Protein AF-A0AAW5VPQ5-F1 (afdb_monomer)

Secondary structure (DSSP, 8-state):
-THHHHHHHHHHHHHHHHHHHHHHHHHHHHHHHTTSTTSTT------HHHHHHHTHHHHHHHHHHHHHHHHHHHHTSGGGT-GGGTTTHHHHHHHHHHHHHHHHHHHTT--GGGS-GGGGHHHHHHHHHHHHS--TT--PPPTT----SSSHHHHHHHHHHHHHHHHHHHHHHHHHHHHHHHHHHH--SS-HHHHHHHHHHHHHHHHHHHHHHHHHHT-GGGHHHHHHHHHHHHHHHHHHHHH-TTHHHHHHHHHHHHHHHHHHHHSS-GGG--

Structure (mmCIF, N/CA/C/O backbone):
data_AF-A0AAW5VPQ5-F1
#
_entry.id   AF-A0AAW5VPQ5-F1
#
loop_
_atom_site.group_PDB
_atom_site.id
_atom_site.type_symbol
_atom_site.label_atom_id
_atom_site.label_alt_id
_atom_site.label_comp_id
_atom_site.label_asym_id
_atom_site.label_entity_id
_atom_site.label_seq_id
_atom_site.pdbx_PDB_ins_code
_atom_site.Cartn_x
_atom_site.Cartn_y
_atom_site.Cartn_z
_atom_site.occupancy
_atom_site.B_iso_or_equiv
_atom_site.auth_seq_id
_atom_site.auth_comp_id
_atom_site.auth_asym_id
_atom_site.auth_atom_id
_atom_site.pdbx_PDB_model_num
ATOM 1 N N . MET A 1 1 ? 19.775 11.140 -4.246 1.00 58.38 1 MET A N 1
ATOM 2 C CA . MET A 1 1 ? 18.306 11.018 -4.066 1.00 58.38 1 MET A CA 1
ATOM 3 C C . MET A 1 1 ? 17.803 9.572 -4.105 1.00 58.38 1 MET A C 1
ATOM 5 O O . MET A 1 1 ? 16.754 9.312 -3.531 1.00 58.38 1 MET A O 1
ATOM 9 N N . ASN A 1 2 ? 18.557 8.619 -4.668 1.00 68.44 2 ASN A N 1
ATOM 10 C CA . ASN A 1 2 ? 18.112 7.227 -4.849 1.00 68.44 2 ASN A CA 1
ATOM 11 C C . ASN A 1 2 ? 17.918 6.423 -3.552 1.00 68.44 2 ASN A C 1
ATOM 13 O O . ASN A 1 2 ? 17.293 5.381 -3.588 1.00 68.44 2 ASN A O 1
ATOM 17 N N . LEU A 1 3 ? 18.398 6.881 -2.393 1.00 87.50 3 LEU A N 1
ATOM 18 C CA . LEU A 1 3 ? 18.252 6.140 -1.129 1.00 87.50 3 LEU A CA 1
ATOM 19 C C . LEU A 1 3 ? 16.874 6.306 -0.466 1.00 87.50 3 LEU A C 1
ATOM 21 O O . LEU A 1 3 ? 16.536 5.543 0.435 1.00 87.50 3 LEU A O 1
ATOM 25 N N . ILE A 1 4 ? 16.069 7.285 -0.895 1.00 90.06 4 ILE A N 1
ATOM 26 C CA . ILE A 1 4 ? 14.758 7.572 -0.288 1.00 90.06 4 ILE A CA 1
ATOM 27 C C . ILE A 1 4 ? 13.786 6.384 -0.431 1.00 90.06 4 ILE A C 1
ATOM 29 O O . ILE A 1 4 ? 13.184 6.003 0.579 1.00 90.06 4 ILE A O 1
ATOM 33 N N . PRO A 1 5 ? 13.642 5.755 -1.616 1.00 88.62 5 PRO A N 1
ATOM 34 C CA . PRO A 1 5 ? 12.829 4.552 -1.760 1.00 88.62 5 PRO A CA 1
ATOM 35 C C . PRO A 1 5 ? 13.371 3.373 -0.954 1.00 88.62 5 PRO A C 1
ATOM 37 O O . PRO A 1 5 ? 12.603 2.659 -0.322 1.00 88.62 5 PRO A O 1
ATOM 40 N N . LEU A 1 6 ? 14.697 3.210 -0.880 1.00 92.62 6 LEU A N 1
ATOM 41 C CA . LEU A 1 6 ? 15.315 2.150 -0.079 1.00 92.62 6 LEU A CA 1
ATOM 42 C C . LEU A 1 6 ? 14.990 2.303 1.416 1.00 92.62 6 LEU A C 1
ATOM 44 O O . LEU A 1 6 ? 14.600 1.337 2.069 1.00 92.62 6 LEU A O 1
ATOM 48 N N . ALA A 1 7 ? 15.086 3.523 1.951 1.00 94.12 7 ALA A N 1
ATOM 49 C CA . ALA A 1 7 ? 14.667 3.817 3.319 1.00 94.12 7 ALA A CA 1
ATOM 50 C C . ALA A 1 7 ? 13.168 3.527 3.520 1.00 94.12 7 ALA A C 1
ATOM 52 O O . ALA A 1 7 ? 12.787 2.902 4.508 1.00 94.12 7 ALA A O 1
ATOM 53 N N . GLY A 1 8 ? 12.327 3.914 2.554 1.00 93.69 8 GLY A N 1
ATOM 54 C CA . GLY A 1 8 ? 10.899 3.592 2.550 1.00 93.69 8 GLY A CA 1
ATOM 55 C C . GLY A 1 8 ? 10.633 2.087 2.582 1.00 93.69 8 GLY A C 1
ATOM 56 O O . GLY A 1 8 ? 9.807 1.631 3.372 1.00 93.69 8 GLY A O 1
ATOM 57 N N . ALA A 1 9 ? 11.371 1.303 1.794 1.00 94.44 9 ALA A N 1
ATOM 58 C CA . ALA A 1 9 ? 11.275 -0.151 1.787 1.00 94.44 9 ALA A CA 1
ATOM 59 C C . ALA A 1 9 ? 11.616 -0.748 3.157 1.00 94.44 9 ALA A C 1
ATOM 61 O O . ALA A 1 9 ? 10.840 -1.545 3.679 1.00 94.44 9 ALA A O 1
ATOM 62 N N . LEU A 1 10 ? 12.726 -0.330 3.776 1.00 95.88 10 LEU A N 1
ATOM 63 C CA . LEU A 1 10 ? 13.127 -0.802 5.108 1.00 95.88 10 LEU A CA 1
ATOM 64 C C . LEU A 1 10 ? 12.047 -0.524 6.160 1.00 95.88 10 LEU A C 1
ATOM 66 O O . LEU A 1 10 ? 11.680 -1.418 6.923 1.00 95.88 10 LEU A O 1
ATOM 70 N N . VAL A 1 11 ? 11.492 0.691 6.170 1.00 95.75 11 VAL A N 1
ATOM 71 C CA . VAL A 1 11 ? 10.403 1.063 7.087 1.00 95.75 11 VAL A CA 1
ATOM 72 C C . VAL A 1 11 ? 9.154 0.218 6.827 1.00 95.75 11 VAL A C 1
ATOM 74 O O . VAL A 1 11 ? 8.533 -0.268 7.773 1.00 95.75 11 VAL A O 1
ATOM 77 N N . ALA A 1 12 ? 8.807 -0.020 5.560 1.00 95.50 12 ALA A N 1
ATOM 78 C CA . ALA A 1 12 ? 7.687 -0.879 5.193 1.00 95.50 12 ALA A CA 1
ATOM 79 C C . ALA A 1 12 ? 7.895 -2.331 5.667 1.00 95.50 12 ALA A C 1
ATOM 81 O O . ALA A 1 12 ? 6.980 -2.923 6.237 1.00 95.50 12 ALA A O 1
ATOM 82 N N . PHE A 1 13 ? 9.101 -2.894 5.538 1.00 95.69 13 PHE A N 1
ATOM 83 C CA . PHE A 1 13 ? 9.405 -4.229 6.068 1.00 95.69 13 PHE A CA 1
ATOM 84 C C . PHE A 1 13 ? 9.306 -4.293 7.592 1.00 95.69 13 PHE A C 1
ATOM 86 O O . PHE A 1 13 ? 8.731 -5.244 8.121 1.00 95.69 13 PHE A O 1
ATOM 93 N N . LEU A 1 14 ? 9.801 -3.280 8.307 1.00 95.25 14 LEU A N 1
ATOM 94 C CA . LEU A 1 14 ? 9.663 -3.209 9.764 1.00 95.25 14 LEU A CA 1
ATOM 95 C C . LEU A 1 14 ? 8.190 -3.172 10.190 1.00 95.25 14 LEU A C 1
ATOM 97 O O . LEU A 1 14 ? 7.792 -3.891 11.109 1.00 95.25 14 LEU A O 1
ATOM 101 N N . LEU A 1 15 ? 7.361 -2.388 9.493 1.00 93.44 15 LEU A N 1
ATOM 102 C CA . LEU A 1 15 ? 5.914 -2.355 9.713 1.00 93.44 15 LEU A CA 1
ATOM 103 C C . LEU A 1 15 ? 5.263 -3.711 9.416 1.00 93.44 15 LEU A C 1
ATOM 105 O O . LEU A 1 15 ? 4.453 -4.181 10.218 1.00 93.44 15 LEU A O 1
ATOM 109 N N . ALA A 1 16 ? 5.647 -4.371 8.320 1.00 94.44 16 ALA A N 1
ATOM 110 C CA . ALA A 1 16 ? 5.143 -5.693 7.961 1.00 94.44 16 ALA A CA 1
ATOM 111 C C . ALA A 1 16 ? 5.466 -6.733 9.045 1.00 94.44 16 ALA A C 1
ATOM 113 O O . ALA A 1 16 ? 4.564 -7.413 9.530 1.00 94.44 16 ALA A O 1
ATOM 114 N N . VAL A 1 17 ? 6.724 -6.810 9.491 1.00 93.62 17 VAL A N 1
ATOM 115 C CA . VAL A 1 17 ? 7.157 -7.727 10.560 1.00 93.62 17 VAL A CA 1
ATOM 116 C C . VAL A 1 17 ? 6.444 -7.412 11.874 1.00 93.62 17 VAL A C 1
ATOM 118 O O . VAL A 1 17 ? 5.960 -8.321 12.546 1.00 93.62 17 VAL A O 1
ATOM 121 N N . SER A 1 18 ? 6.315 -6.131 12.224 1.00 91.50 18 SER A N 1
ATOM 122 C CA . SER A 1 18 ? 5.592 -5.706 13.424 1.00 91.50 18 SER A CA 1
ATOM 123 C C . SER A 1 18 ? 4.135 -6.180 13.410 1.00 91.50 18 SER A C 1
ATOM 125 O O . SER A 1 18 ? 3.667 -6.749 14.396 1.00 91.50 18 SER A O 1
ATOM 127 N N . HIS A 1 19 ? 3.418 -5.976 12.301 1.00 89.62 19 HIS A N 1
ATOM 128 C CA . HIS A 1 19 ? 2.039 -6.449 12.163 1.00 89.62 19 HIS A CA 1
ATOM 129 C C . HIS A 1 19 ? 1.942 -7.973 12.143 1.00 89.62 19 HIS A C 1
ATOM 131 O O . HIS A 1 19 ? 1.024 -8.525 12.743 1.00 89.62 19 HIS A O 1
ATOM 137 N N . TRP A 1 20 ? 2.901 -8.663 11.529 1.00 91.44 20 TRP A N 1
ATOM 138 C CA . TRP A 1 20 ? 2.930 -10.120 11.533 1.00 91.44 20 TRP A CA 1
ATOM 139 C C . TRP A 1 20 ? 3.053 -10.677 12.957 1.00 91.44 20 TRP A C 1
ATOM 141 O O . TRP A 1 20 ? 2.257 -11.534 13.354 1.00 91.44 20 TRP A O 1
ATOM 151 N N . ILE A 1 21 ? 4.004 -10.167 13.745 1.00 89.94 21 ILE A N 1
ATOM 152 C CA . ILE A 1 21 ? 4.201 -10.580 15.142 1.00 89.94 21 ILE A CA 1
ATOM 153 C C . ILE A 1 21 ? 2.920 -10.343 15.950 1.00 89.94 21 ILE A C 1
ATOM 155 O O . ILE A 1 21 ? 2.471 -11.239 16.665 1.00 89.94 21 ILE A O 1
ATOM 159 N N . GLU A 1 22 ? 2.291 -9.178 15.790 1.00 86.75 22 GLU A N 1
ATOM 160 C CA . GLU A 1 22 ? 1.050 -8.824 16.481 1.00 86.75 22 GLU A CA 1
ATOM 161 C C . GLU A 1 22 ? -0.108 -9.775 16.122 1.00 86.75 22 GLU A C 1
ATOM 163 O O . GLU A 1 22 ? -0.788 -10.300 17.009 1.00 86.75 22 GLU A O 1
ATOM 168 N N . THR A 1 23 ? -0.298 -10.080 14.834 1.00 86.44 23 THR A N 1
ATOM 169 C CA . THR A 1 23 ? -1.312 -11.042 14.372 1.00 86.44 23 THR A CA 1
ATOM 170 C C . THR A 1 23 ? -1.046 -12.450 14.914 1.00 86.44 23 THR A C 1
ATOM 172 O O . THR A 1 23 ? -1.979 -13.144 15.332 1.00 86.44 23 THR A O 1
ATOM 175 N N . MET A 1 24 ? 0.219 -12.885 14.953 1.00 85.88 24 MET A N 1
ATOM 176 C CA . MET A 1 24 ? 0.601 -14.190 15.508 1.00 85.88 24 MET A CA 1
ATOM 177 C C . MET A 1 24 ? 0.319 -14.270 17.011 1.00 85.88 24 MET A C 1
ATOM 179 O O . MET A 1 24 ? -0.284 -15.244 17.464 1.00 85.88 24 MET A O 1
ATOM 183 N N . GLN A 1 25 ? 0.674 -13.233 17.774 1.00 86.44 25 GLN A N 1
ATOM 184 C CA . GLN A 1 25 ? 0.402 -13.158 19.213 1.00 86.44 25 GLN A CA 1
ATOM 185 C C . GLN A 1 25 ? -1.100 -13.211 19.513 1.00 86.44 25 GLN A C 1
ATOM 187 O O . GLN A 1 25 ? -1.531 -14.016 20.342 1.00 86.44 25 GLN A O 1
ATOM 192 N N . ARG A 1 26 ? -1.920 -12.434 18.788 1.00 82.31 26 ARG A N 1
ATOM 193 C CA . ARG A 1 26 ? -3.387 -12.455 18.938 1.00 82.31 26 ARG A CA 1
ATOM 194 C C . ARG A 1 26 ? -3.971 -13.848 18.693 1.00 82.31 26 ARG A C 1
ATOM 196 O O . ARG A 1 26 ? -4.857 -14.278 19.428 1.00 82.31 26 ARG A O 1
ATOM 203 N N . ARG A 1 27 ? -3.457 -14.586 17.703 1.00 80.44 27 ARG A N 1
ATOM 204 C CA . ARG A 1 27 ? -3.886 -15.968 17.424 1.00 80.44 27 ARG A CA 1
ATOM 205 C C . ARG A 1 27 ? -3.519 -16.946 18.536 1.00 80.44 27 ARG A C 1
ATOM 207 O O . ARG A 1 27 ? -4.325 -17.821 18.844 1.00 80.44 27 ARG A O 1
ATOM 214 N N . ILE A 1 28 ? -2.324 -16.828 19.111 1.00 81.00 28 ILE A N 1
ATOM 215 C CA . ILE A 1 28 ? -1.871 -17.710 20.197 1.00 81.00 28 ILE A CA 1
ATOM 216 C C . ILE A 1 28 ? -2.745 -17.501 21.441 1.00 81.00 28 ILE A C 1
ATOM 218 O O . ILE A 1 28 ? -3.282 -18.469 21.978 1.00 81.00 28 ILE A O 1
ATOM 222 N N . ILE A 1 29 ? -2.973 -16.243 21.831 1.00 77.31 29 ILE A N 1
ATOM 223 C CA . ILE A 1 29 ? -3.810 -15.885 22.988 1.00 77.31 29 ILE A CA 1
ATOM 224 C C . ILE A 1 29 ? -5.277 -16.282 22.749 1.00 77.31 29 ILE A C 1
ATOM 226 O O . ILE A 1 29 ? -5.923 -16.864 23.619 1.00 77.31 29 ILE A O 1
ATOM 230 N N . GLY A 1 30 ? -5.806 -16.038 21.544 1.00 71.00 30 GLY A N 1
ATOM 231 C CA . GLY A 1 30 ? -7.172 -16.423 21.180 1.00 71.00 30 GLY A CA 1
ATOM 232 C C . GLY A 1 30 ? -7.419 -17.934 21.262 1.00 71.00 30 GLY A C 1
ATOM 233 O O . GLY A 1 30 ? -8.483 -18.355 21.708 1.00 71.00 30 GLY A O 1
ATOM 234 N N . LYS A 1 31 ? -6.424 -18.757 20.903 1.00 68.12 31 LYS A N 1
ATOM 235 C CA . LYS A 1 31 ? -6.495 -20.220 21.055 1.00 68.12 31 LYS A CA 1
ATOM 236 C C . LYS A 1 31 ? -6.466 -20.670 22.518 1.00 68.12 31 LYS A C 1
ATOM 238 O O . LYS A 1 31 ? -7.135 -21.644 22.842 1.00 68.12 31 LYS A O 1
ATOM 243 N N . GLN A 1 32 ? -5.738 -19.972 23.392 1.00 62.34 32 GLN A N 1
ATOM 244 C CA . GLN A 1 32 ? -5.713 -20.271 24.830 1.00 62.34 32 GLN A CA 1
ATOM 245 C C . GLN A 1 32 ? -7.048 -19.940 25.514 1.00 62.34 32 GLN A C 1
ATOM 247 O O . GLN A 1 32 ? -7.525 -20.722 26.329 1.00 62.34 32 GLN A O 1
ATOM 252 N N . ASN A 1 33 ? -7.701 -18.840 25.130 1.00 57.75 33 ASN A N 1
ATOM 253 C CA . ASN A 1 33 ? -8.994 -18.441 25.704 1.00 57.75 33 ASN A CA 1
ATOM 254 C C . ASN A 1 33 ? -10.186 -19.266 25.171 1.00 57.75 33 ASN A C 1
ATOM 256 O O . ASN A 1 33 ? -11.227 -19.353 25.823 1.00 57.75 33 ASN A O 1
ATOM 260 N N . ALA A 1 34 ? -10.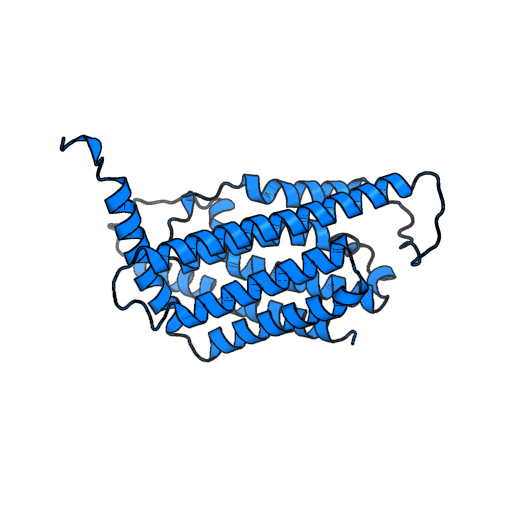040 -19.904 24.004 1.00 56.69 34 ALA A N 1
ATOM 261 C CA . ALA A 1 34 ? -11.056 -20.762 23.389 1.00 56.69 34 ALA A CA 1
ATOM 262 C C . ALA A 1 34 ? -11.155 -22.177 24.003 1.00 56.69 34 ALA A C 1
ATOM 264 O O . ALA A 1 34 ? -11.935 -22.994 23.521 1.00 56.69 34 ALA A O 1
ATOM 265 N N . LEU A 1 35 ? -10.408 -22.474 25.074 1.00 53.38 35 LEU A N 1
ATOM 266 C CA . LEU A 1 35 ? -10.496 -23.742 25.813 1.00 53.38 35 LEU A CA 1
ATOM 267 C C . LEU A 1 35 ? -11.769 -23.884 26.678 1.00 53.38 35 LEU A C 1
ATOM 269 O O . LEU A 1 35 ? -11.933 -24.894 27.359 1.00 53.38 35 LEU A O 1
ATOM 273 N N . SER A 1 36 ? -12.690 -22.914 26.644 1.00 46.75 36 SER A N 1
ATOM 274 C CA . SER A 1 36 ? -14.029 -23.058 27.229 1.00 46.75 36 SER A CA 1
ATOM 275 C C . SER A 1 36 ? -15.000 -23.680 26.200 1.00 46.75 36 SER A C 1
ATOM 277 O O . SER A 1 36 ? -15.186 -23.136 25.109 1.00 46.75 36 SER A O 1
ATOM 279 N N . PRO A 1 37 ? -15.643 -24.826 26.499 1.00 46.78 37 PRO A N 1
ATOM 280 C CA . PRO A 1 37 ? -16.256 -25.697 25.487 1.00 46.78 37 PRO A CA 1
ATOM 281 C C . PRO A 1 37 ? -17.596 -25.200 24.908 1.00 46.78 37 PRO A C 1
ATOM 283 O O . PRO A 1 37 ? -18.213 -25.901 24.112 1.00 46.78 37 PRO A O 1
ATOM 286 N N . VAL A 1 38 ? -18.068 -24.000 25.264 1.00 45.31 38 VAL A N 1
ATOM 287 C CA . VAL A 1 38 ? -19.439 -23.542 24.946 1.00 45.31 38 VAL A CA 1
ATOM 288 C C . VAL A 1 38 ? -19.524 -22.702 23.655 1.00 45.31 38 VAL A C 1
ATOM 290 O O . VAL A 1 38 ? -20.603 -22.536 23.098 1.00 45.31 38 VAL A O 1
ATOM 293 N N . LEU A 1 39 ? -18.399 -22.233 23.100 1.00 42.22 39 LEU A N 1
ATOM 294 C CA . LEU A 1 39 ? -18.362 -21.410 21.871 1.00 42.22 39 LEU A CA 1
ATOM 295 C C . LEU A 1 39 ? -17.767 -22.122 20.642 1.00 42.22 39 LEU A C 1
ATOM 297 O O . LEU A 1 39 ? -17.577 -21.509 19.591 1.00 42.22 39 LEU A O 1
ATOM 301 N N . ALA A 1 40 ? -17.525 -23.431 20.739 1.00 40.16 40 ALA A N 1
ATOM 302 C CA . ALA A 1 40 ? -16.924 -24.242 19.677 1.00 40.16 40 ALA A CA 1
ATOM 303 C C . ALA A 1 40 ? -17.823 -24.456 18.435 1.00 40.16 40 ALA A C 1
ATOM 305 O O . ALA A 1 40 ? -17.381 -25.071 17.464 1.00 40.16 40 ALA A O 1
ATOM 306 N N . SER A 1 41 ? -19.065 -23.949 18.416 1.00 36.00 41 SER A N 1
ATOM 307 C CA . SER A 1 41 ? -19.991 -24.145 17.286 1.00 36.00 41 SER A CA 1
ATOM 308 C C . SER A 1 41 ? -19.802 -23.167 16.122 1.00 36.00 41 SER A C 1
ATOM 310 O O . SER A 1 41 ? -20.348 -23.400 15.047 1.00 36.00 41 SER A O 1
ATOM 312 N N . ARG A 1 42 ? -18.975 -22.118 16.254 1.00 40.94 42 ARG A N 1
ATOM 313 C CA . ARG A 1 42 ? -18.600 -21.267 15.111 1.00 40.94 42 ARG A CA 1
ATOM 314 C C . ARG A 1 42 ? -17.280 -21.738 14.513 1.00 40.94 42 ARG A C 1
ATOM 316 O O . ARG A 1 42 ? -16.291 -21.012 14.489 1.00 40.94 42 ARG A O 1
ATOM 323 N N . LYS A 1 43 ? -17.277 -22.986 14.041 1.00 42.81 43 LYS A N 1
ATOM 324 C CA . LYS A 1 43 ? -16.218 -23.584 13.221 1.00 42.81 43 LYS A CA 1
ATOM 325 C C . LYS A 1 43 ? -16.161 -22.822 11.887 1.00 42.81 43 LYS A C 1
ATOM 327 O O . LYS A 1 43 ? -16.720 -23.248 10.887 1.00 42.81 43 LYS A O 1
ATOM 332 N N . GLN A 1 44 ? -15.577 -21.625 11.914 1.00 47.16 44 GLN A N 1
ATOM 333 C CA . GLN A 1 44 ? -15.344 -20.784 10.746 1.00 47.16 44 GLN A CA 1
ATOM 334 C C . GLN A 1 44 ? -14.307 -21.481 9.877 1.00 47.16 44 GLN A C 1
ATOM 336 O O . GLN A 1 44 ? -13.174 -21.703 10.304 1.00 47.16 44 GLN A O 1
ATOM 341 N N . GLU A 1 45 ? -14.729 -21.856 8.675 1.00 45.72 45 GLU A N 1
ATOM 342 C CA . GLU A 1 45 ? -13.883 -22.442 7.651 1.00 45.72 45 GLU A CA 1
ATOM 343 C C . GLU A 1 45 ? -12.572 -21.661 7.522 1.00 45.72 45 GLU A C 1
ATOM 345 O O . GLU A 1 45 ? -12.532 -20.445 7.302 1.00 45.72 45 GLU A O 1
ATOM 350 N N . MET A 1 46 ? -11.473 -22.391 7.693 1.00 50.09 46 MET A N 1
ATOM 351 C CA . MET A 1 46 ? -10.106 -21.907 7.553 1.00 50.09 46 MET A CA 1
ATOM 352 C C . MET A 1 46 ? -9.787 -21.752 6.055 1.00 50.09 46 MET A C 1
ATOM 354 O O . MET A 1 46 ? -8.928 -22.433 5.511 1.00 50.09 46 MET A O 1
ATOM 358 N N . GLY A 1 47 ? -10.540 -20.903 5.355 1.00 62.50 47 GLY A N 1
ATOM 359 C CA . GLY A 1 47 ? -10.319 -20.597 3.945 1.00 62.50 47 GLY A CA 1
ATOM 360 C C . GLY A 1 47 ? -9.146 -19.633 3.743 1.00 62.50 47 GLY A C 1
ATOM 361 O O . GLY A 1 47 ? -8.851 -18.806 4.610 1.00 62.50 47 GLY A O 1
ATOM 362 N N . LEU A 1 48 ? -8.513 -19.695 2.565 1.00 65.31 48 LEU A N 1
ATOM 363 C CA . LEU A 1 48 ? -7.469 -18.753 2.118 1.00 65.31 48 LEU A CA 1
ATOM 364 C C . LEU A 1 48 ? -7.897 -17.290 2.296 1.00 65.31 48 LEU A C 1
ATOM 366 O O . LEU A 1 48 ? -7.114 -16.447 2.719 1.00 65.31 48 LEU A O 1
ATOM 370 N N . VAL A 1 49 ? -9.173 -17.013 2.049 1.00 66.81 49 VAL A N 1
ATOM 371 C CA . VAL A 1 49 ? -9.808 -15.704 2.211 1.00 66.81 49 VAL A CA 1
ATOM 372 C C . VAL A 1 49 ? -9.641 -15.170 3.644 1.00 66.81 49 VAL A C 1
ATOM 374 O O . VAL A 1 49 ? -9.171 -14.053 3.845 1.00 66.81 49 VAL A O 1
ATOM 377 N N . THR A 1 50 ? -9.904 -16.000 4.656 1.00 71.19 50 THR A N 1
ATOM 378 C CA . THR A 1 50 ? -9.722 -15.643 6.071 1.00 71.19 50 THR A CA 1
ATOM 379 C C . THR A 1 50 ? -8.258 -15.341 6.399 1.00 71.19 50 THR A C 1
ATOM 381 O O . THR A 1 50 ? -7.984 -14.447 7.199 1.00 71.19 50 THR A O 1
ATOM 384 N N . PHE A 1 51 ? -7.309 -16.052 5.780 1.00 75.12 51 PHE A N 1
ATOM 385 C CA . PHE A 1 51 ? -5.878 -15.779 5.935 1.00 75.12 51 PHE A CA 1
ATOM 386 C C . PHE A 1 51 ? -5.503 -14.403 5.368 1.00 75.12 51 PHE A C 1
ATOM 388 O O . PHE A 1 51 ? -4.922 -13.599 6.094 1.00 75.12 51 PHE A O 1
ATOM 395 N N . PHE A 1 52 ? -5.891 -14.095 4.126 1.00 74.06 52 PHE A N 1
ATOM 396 C CA . PHE A 1 52 ? -5.607 -12.794 3.506 1.00 74.06 52 PHE A CA 1
ATOM 397 C C . PHE A 1 52 ? -6.131 -11.626 4.342 1.00 74.06 52 PHE A C 1
ATOM 399 O O . PHE A 1 52 ? -5.439 -10.621 4.479 1.00 74.06 52 PHE A O 1
ATOM 406 N N . TYR A 1 53 ? -7.300 -11.783 4.967 1.00 75.44 53 TYR A N 1
ATOM 407 C CA . TYR A 1 53 ? -7.844 -10.762 5.860 1.00 75.44 53 TYR A CA 1
ATOM 408 C C . TYR A 1 53 ? -7.046 -10.596 7.152 1.00 75.44 53 TYR A C 1
ATOM 410 O O . TYR A 1 53 ? -6.719 -9.472 7.511 1.00 75.44 53 TYR A O 1
ATOM 418 N N . HIS A 1 54 ? -6.678 -11.688 7.827 1.00 79.25 54 HIS A N 1
ATOM 419 C CA . HIS A 1 54 ? -5.915 -11.608 9.083 1.00 79.25 54 HIS A CA 1
ATOM 420 C C . HIS A 1 54 ? -4.509 -11.026 8.899 1.00 79.25 54 HIS A C 1
ATOM 422 O O . HIS A 1 54 ? -3.949 -10.445 9.828 1.00 79.25 54 HIS A O 1
ATOM 428 N N . TYR A 1 55 ? -3.922 -11.212 7.718 1.00 86.56 55 TYR A N 1
ATOM 429 C CA . TYR A 1 55 ? -2.586 -10.723 7.391 1.00 86.56 55 TYR A CA 1
ATOM 430 C C . TYR A 1 55 ? -2.616 -9.497 6.471 1.00 86.56 55 TYR A C 1
ATOM 432 O O . TYR A 1 55 ? -1.567 -9.105 5.968 1.00 86.56 55 TYR A O 1
ATOM 440 N N . ALA A 1 56 ? -3.768 -8.846 6.275 1.00 87.75 56 ALA A N 1
ATOM 441 C CA . ALA A 1 56 ? -3.918 -7.749 5.318 1.00 87.75 56 ALA A CA 1
ATOM 442 C C . ALA A 1 56 ? -2.950 -6.589 5.579 1.00 87.75 56 ALA A C 1
ATOM 444 O O . ALA A 1 56 ? -2.288 -6.135 4.651 1.00 87.75 56 ALA A O 1
ATOM 445 N N . ALA A 1 57 ? -2.791 -6.167 6.839 1.00 88.88 57 ALA A N 1
ATOM 446 C CA . ALA A 1 57 ? -1.811 -5.146 7.223 1.00 88.88 57 ALA A CA 1
ATOM 447 C C . ALA A 1 57 ? -0.374 -5.563 6.865 1.00 88.88 57 ALA A C 1
ATOM 449 O O . ALA A 1 57 ? 0.396 -4.788 6.304 1.00 88.88 57 ALA A O 1
ATOM 450 N N . THR A 1 58 ? -0.020 -6.818 7.159 1.00 92.44 58 THR A N 1
ATOM 451 C CA . THR A 1 58 ? 1.311 -7.371 6.860 1.00 92.44 58 THR A CA 1
ATOM 452 C C . THR A 1 58 ? 1.556 -7.381 5.353 1.00 92.44 58 THR A C 1
ATOM 454 O O . THR A 1 58 ? 2.592 -6.912 4.889 1.00 92.44 58 THR A O 1
ATOM 457 N N . LEU A 1 59 ? 0.579 -7.870 4.586 1.00 93.31 59 LEU A N 1
ATOM 458 C CA . LEU A 1 59 ? 0.634 -7.936 3.130 1.00 93.31 59 LEU A CA 1
ATOM 459 C C . LEU A 1 59 ? 0.671 -6.545 2.499 1.00 93.31 59 LEU A C 1
ATOM 461 O O . LEU A 1 59 ? 1.397 -6.353 1.529 1.00 93.31 59 LEU A O 1
ATOM 465 N N . LEU A 1 60 ? -0.050 -5.568 3.054 1.00 94.56 60 LEU A N 1
ATOM 466 C CA . LEU A 1 60 ? -0.029 -4.180 2.599 1.00 94.56 60 LEU A CA 1
ATOM 467 C C . LEU A 1 60 ? 1.383 -3.605 2.683 1.00 94.56 60 LEU A C 1
ATOM 469 O O . LEU A 1 60 ? 1.922 -3.139 1.681 1.00 94.56 60 LEU A O 1
ATOM 473 N N . PHE A 1 61 ? 1.994 -3.662 3.866 1.00 95.62 61 PHE A N 1
ATOM 474 C CA . PHE A 1 61 ? 3.327 -3.103 4.067 1.00 95.62 61 PHE A CA 1
ATOM 475 C C . PHE A 1 61 ? 4.402 -3.890 3.312 1.00 95.62 61 PHE A C 1
ATOM 477 O O . PHE A 1 61 ? 5.322 -3.288 2.767 1.00 95.62 61 PHE A O 1
ATOM 484 N N . LEU A 1 62 ? 4.255 -5.209 3.175 1.00 95.50 62 LEU A N 1
ATOM 485 C CA . LEU A 1 62 ? 5.142 -6.014 2.334 1.00 95.50 62 LEU A CA 1
ATOM 486 C C . LEU A 1 62 ? 5.027 -5.625 0.851 1.00 95.50 62 LEU A C 1
ATOM 488 O O . LEU A 1 62 ? 6.041 -5.454 0.180 1.00 95.50 62 LEU A O 1
ATOM 492 N N . THR A 1 63 ? 3.808 -5.406 0.356 1.00 95.12 63 THR A N 1
ATOM 493 C CA . THR A 1 63 ? 3.555 -4.951 -1.022 1.00 95.12 63 THR A CA 1
ATOM 494 C C . THR A 1 63 ? 4.153 -3.565 -1.269 1.00 95.12 63 THR A C 1
ATOM 496 O O . THR A 1 63 ? 4.806 -3.349 -2.289 1.00 95.12 63 THR A O 1
ATOM 499 N N . LEU A 1 64 ? 3.994 -2.637 -0.320 1.00 95.38 64 LEU A N 1
ATOM 500 C CA . LEU A 1 64 ? 4.619 -1.311 -0.375 1.00 95.38 64 LEU A CA 1
ATOM 501 C C . LEU A 1 64 ? 6.152 -1.395 -0.332 1.00 95.38 64 LEU A C 1
ATOM 503 O O . LEU A 1 64 ? 6.819 -0.649 -1.043 1.00 95.38 64 LEU A O 1
ATOM 507 N N . GLY A 1 65 ? 6.715 -2.319 0.452 1.00 95.38 65 GLY A N 1
ATOM 508 C CA . GLY A 1 65 ? 8.155 -2.572 0.501 1.00 95.38 65 GLY A CA 1
ATOM 509 C C . GLY A 1 65 ? 8.710 -3.084 -0.829 1.00 95.38 65 GLY A C 1
ATOM 510 O O . GLY A 1 65 ? 9.710 -2.561 -1.314 1.00 95.38 65 GLY A O 1
ATOM 511 N N . ILE A 1 66 ? 8.027 -4.046 -1.460 1.00 93.88 66 ILE A N 1
ATOM 512 C CA . ILE A 1 66 ? 8.389 -4.553 -2.795 1.00 93.88 66 ILE A CA 1
ATOM 513 C C . ILE A 1 66 ? 8.315 -3.433 -3.838 1.00 93.88 66 ILE A C 1
ATOM 515 O O . ILE A 1 66 ? 9.239 -3.283 -4.635 1.00 93.88 66 ILE A O 1
ATOM 519 N N . LEU A 1 67 ? 7.257 -2.617 -3.807 1.00 93.12 67 LEU A N 1
ATOM 520 C CA . LEU A 1 67 ? 7.109 -1.470 -4.704 1.00 93.12 67 LEU A CA 1
ATOM 521 C C . LEU A 1 67 ? 8.265 -0.470 -4.537 1.00 93.12 67 LEU A C 1
ATOM 523 O O . LEU A 1 67 ? 8.850 -0.036 -5.522 1.00 93.12 67 LEU A O 1
ATOM 527 N N . GLN A 1 68 ? 8.637 -0.144 -3.299 1.00 93.12 68 GLN A N 1
ATOM 528 C CA . GLN A 1 68 ? 9.748 0.765 -3.000 1.00 93.12 68 GLN A CA 1
ATOM 529 C C . GLN A 1 68 ? 11.116 0.196 -3.421 1.00 93.12 68 GLN A C 1
ATOM 531 O O . GLN A 1 68 ? 11.955 0.942 -3.925 1.00 93.12 68 GLN A O 1
ATOM 536 N N . ILE A 1 69 ? 11.340 -1.120 -3.284 1.00 92.06 69 ILE A N 1
ATOM 537 C CA . ILE A 1 69 ? 12.534 -1.788 -3.834 1.00 92.06 69 ILE A CA 1
ATOM 538 C C . ILE A 1 69 ? 12.551 -1.685 -5.357 1.00 92.06 69 ILE A C 1
ATOM 540 O O . ILE A 1 69 ? 13.587 -1.364 -5.930 1.00 92.06 69 ILE A O 1
ATOM 544 N N . HIS A 1 70 ? 11.422 -1.939 -6.021 1.00 90.81 70 HIS A N 1
ATOM 545 C CA . HIS A 1 70 ? 11.346 -1.808 -7.474 1.00 90.81 70 HIS A CA 1
ATOM 546 C C . HIS A 1 70 ? 11.710 -0.387 -7.917 1.00 90.81 70 HIS A C 1
ATOM 548 O O . HIS A 1 70 ? 12.556 -0.217 -8.788 1.00 90.81 70 HIS A O 1
ATOM 554 N N . ILE A 1 71 ? 11.126 0.627 -7.273 1.00 89.00 71 ILE A N 1
ATOM 555 C CA . ILE A 1 71 ? 11.425 2.040 -7.534 1.00 89.00 71 ILE A CA 1
ATOM 556 C C . ILE A 1 71 ? 12.913 2.340 -7.315 1.00 89.00 71 ILE A C 1
ATOM 558 O O . ILE A 1 71 ? 13.527 3.034 -8.120 1.00 89.00 71 ILE A O 1
ATOM 562 N N . TYR A 1 72 ? 13.505 1.816 -6.238 1.00 90.19 72 TYR A N 1
ATOM 563 C CA . TYR A 1 72 ? 14.937 1.951 -5.979 1.00 90.19 72 TYR A CA 1
ATOM 564 C C . TYR A 1 72 ? 15.774 1.398 -7.138 1.00 90.19 72 TYR A C 1
ATOM 566 O O . TYR A 1 72 ? 16.624 2.116 -7.659 1.00 90.19 72 TYR A O 1
ATOM 574 N N . LEU A 1 73 ? 15.503 0.155 -7.549 1.00 86.94 73 LEU A N 1
ATOM 575 C CA . LEU A 1 73 ? 16.229 -0.528 -8.621 1.00 86.94 73 LEU A CA 1
ATOM 576 C C . LEU A 1 73 ? 16.077 0.186 -9.968 1.00 86.94 73 LEU A C 1
ATOM 578 O O . LEU A 1 73 ? 17.012 0.208 -10.765 1.00 86.94 73 LEU A O 1
ATOM 582 N N . GLU A 1 74 ? 14.906 0.765 -10.226 1.00 83.81 74 GLU A N 1
ATOM 583 C CA . GLU A 1 74 ? 14.634 1.542 -11.431 1.00 83.81 74 GLU A CA 1
ATOM 584 C C . GLU A 1 74 ? 15.418 2.863 -11.434 1.00 83.81 74 GLU A C 1
ATOM 586 O O . GLU A 1 74 ? 16.114 3.164 -12.400 1.00 83.81 74 GLU A O 1
ATOM 591 N N . LEU A 1 75 ? 15.406 3.606 -10.321 1.00 83.75 75 LEU A N 1
ATOM 592 C CA . LEU A 1 75 ? 16.146 4.867 -10.184 1.00 83.75 75 LEU A CA 1
ATOM 593 C C . LEU A 1 75 ? 17.668 4.686 -10.130 1.00 83.75 75 LEU A C 1
ATOM 595 O O . LEU A 1 75 ? 18.407 5.611 -10.473 1.00 83.75 75 LEU A O 1
ATOM 599 N N . SER A 1 76 ? 18.156 3.535 -9.665 1.00 84.06 76 SER A N 1
ATOM 600 C CA . SER A 1 76 ? 19.585 3.211 -9.662 1.00 84.06 76 SER A CA 1
ATOM 601 C C . SER A 1 76 ? 20.071 2.589 -10.973 1.00 84.06 76 SER A C 1
ATOM 603 O O . SER A 1 76 ? 21.273 2.412 -11.128 1.00 84.06 76 SER A O 1
ATOM 605 N N . GLY A 1 77 ? 19.170 2.246 -11.901 1.00 78.31 77 GLY A N 1
ATOM 606 C CA . GLY A 1 77 ? 19.500 1.521 -13.134 1.00 78.31 77 GLY A CA 1
ATOM 607 C C . GLY A 1 77 ? 19.829 0.034 -12.927 1.00 78.31 77 GLY A C 1
ATOM 608 O O . GLY A 1 77 ? 20.043 -0.693 -13.893 1.00 78.31 77 GLY A O 1
ATOM 609 N N . GLU A 1 78 ? 19.807 -0.450 -11.682 1.00 81.12 78 GLU A N 1
ATOM 610 C CA . GLU A 1 78 ? 20.161 -1.827 -11.304 1.00 81.12 78 GLU A CA 1
ATOM 611 C C . GLU A 1 78 ? 19.081 -2.848 -11.689 1.00 81.12 78 GLU A C 1
ATOM 613 O O . GLU A 1 78 ? 19.315 -4.057 -11.686 1.00 81.12 78 GLU A O 1
ATOM 618 N N . ILE A 1 79 ? 17.880 -2.387 -12.046 1.00 78.06 79 ILE A N 1
ATOM 619 C CA . ILE A 1 79 ? 16.764 -3.252 -12.444 1.00 78.06 79 ILE A CA 1
ATOM 620 C C . ILE A 1 79 ? 17.100 -4.154 -13.649 1.00 78.06 79 ILE A C 1
ATOM 622 O O . ILE A 1 79 ? 16.528 -5.236 -13.782 1.00 78.06 79 ILE A O 1
ATOM 626 N N . GLN A 1 80 ? 18.088 -3.772 -14.470 1.00 71.12 80 GLN A N 1
ATOM 627 C CA . GLN A 1 80 ? 18.606 -4.579 -15.582 1.00 71.12 80 GLN A CA 1
ATOM 628 C C . GLN A 1 80 ? 19.242 -5.901 -15.116 1.00 71.12 80 GLN A C 1
ATOM 630 O O . GLN A 1 80 ? 19.158 -6.914 -15.817 1.00 71.12 80 GLN A O 1
ATOM 635 N N . PHE A 1 81 ? 19.829 -5.923 -13.916 1.00 73.50 81 PHE A N 1
ATOM 636 C CA . PHE A 1 81 ? 20.443 -7.121 -13.336 1.00 73.50 81 PHE A CA 1
ATOM 637 C C . PHE A 1 81 ? 19.411 -8.054 -12.688 1.00 73.50 81 PHE A C 1
ATOM 639 O O . PHE A 1 81 ? 19.644 -9.257 -12.571 1.00 73.50 81 PHE A O 1
ATOM 646 N N . TYR A 1 82 ? 18.231 -7.536 -12.335 1.00 75.25 82 TYR A N 1
ATOM 647 C CA . TYR A 1 82 ? 17.175 -8.273 -11.640 1.00 75.25 82 TYR A CA 1
ATOM 648 C C . TYR A 1 82 ? 15.945 -8.472 -12.525 1.00 75.25 82 TYR A C 1
ATOM 650 O O . TYR A 1 82 ? 14.852 -7.971 -12.262 1.00 75.25 82 TYR A O 1
ATOM 658 N N . ARG A 1 83 ? 16.106 -9.293 -13.567 1.00 69.75 83 ARG A N 1
ATOM 659 C CA . ARG A 1 83 ? 15.080 -9.555 -14.592 1.00 69.75 83 ARG A CA 1
ATOM 660 C C . ARG A 1 83 ? 13.728 -9.997 -14.031 1.00 69.75 83 ARG A C 1
ATOM 662 O O . ARG A 1 83 ? 12.694 -9.655 -14.588 1.00 69.75 83 ARG A O 1
ATOM 669 N N . TYR A 1 84 ? 13.685 -10.729 -12.921 1.00 72.50 84 TYR A N 1
ATOM 670 C CA . TYR A 1 84 ? 12.416 -11.162 -12.319 1.00 72.50 84 TYR A CA 1
ATOM 671 C C . TYR A 1 84 ? 11.624 -10.027 -11.655 1.00 72.50 84 TYR A C 1
ATOM 673 O O . TYR A 1 84 ? 10.416 -10.162 -11.494 1.00 72.50 84 TYR A O 1
ATOM 681 N N . PHE A 1 85 ? 12.262 -8.898 -11.332 1.00 76.50 85 PHE A N 1
ATOM 682 C CA . PHE A 1 85 ? 11.586 -7.745 -10.734 1.00 76.50 85 PHE A CA 1
ATOM 683 C C . PHE A 1 85 ? 10.882 -6.858 -11.759 1.00 76.50 85 PHE A C 1
ATOM 685 O O . PHE A 1 85 ? 9.976 -6.119 -11.388 1.00 76.50 85 PHE A O 1
ATOM 692 N N . PHE A 1 86 ? 11.239 -6.931 -13.043 1.00 75.44 86 PHE A N 1
ATOM 693 C CA . PHE A 1 86 ? 10.638 -6.045 -14.038 1.00 75.44 86 PHE A CA 1
ATOM 694 C C . PHE A 1 86 ? 9.110 -6.235 -14.129 1.00 75.44 86 PHE A C 1
ATOM 696 O O . PHE A 1 86 ? 8.612 -7.338 -14.349 1.00 75.44 86 PHE A O 1
ATOM 703 N N . GLY A 1 87 ? 8.361 -5.149 -13.945 1.00 79.44 87 GLY A N 1
ATOM 704 C CA . GLY A 1 87 ? 6.897 -5.156 -14.000 1.00 79.44 87 GLY A CA 1
ATOM 705 C C . GLY A 1 87 ? 6.196 -5.667 -12.735 1.00 79.44 87 GLY A C 1
ATOM 706 O O . GLY A 1 87 ? 4.975 -5.573 -12.668 1.00 79.44 87 GLY A O 1
ATOM 707 N N . ILE A 1 88 ? 6.914 -6.133 -11.699 1.00 87.50 88 ILE A N 1
ATOM 708 C CA . ILE A 1 88 ? 6.284 -6.607 -10.446 1.00 87.50 88 ILE A CA 1
ATOM 709 C C . ILE A 1 88 ? 5.536 -5.490 -9.701 1.00 87.50 88 ILE A C 1
ATOM 711 O O . ILE A 1 88 ? 4.609 -5.750 -8.938 1.00 87.50 88 ILE A O 1
ATOM 715 N N . HIS A 1 89 ? 5.897 -4.231 -9.955 1.00 89.50 89 HIS A N 1
ATOM 716 C CA . HIS A 1 89 ? 5.231 -3.074 -9.371 1.00 89.50 89 HIS A CA 1
ATOM 717 C C . HIS A 1 89 ? 3.747 -2.978 -9.768 1.00 89.50 89 HIS A C 1
ATOM 719 O O . HIS A 1 89 ? 2.946 -2.528 -8.958 1.00 89.50 89 HIS A O 1
ATOM 725 N N . ILE A 1 90 ? 3.346 -3.445 -10.957 1.00 91.69 90 ILE A N 1
ATOM 726 C CA . ILE A 1 90 ? 1.955 -3.376 -11.440 1.00 91.69 90 ILE A CA 1
ATOM 727 C C . ILE A 1 90 ? 1.006 -4.262 -10.615 1.00 91.69 90 ILE A C 1
ATOM 729 O O . ILE A 1 90 ? 0.046 -3.725 -10.053 1.00 91.69 90 ILE A O 1
ATOM 733 N N . PRO A 1 91 ? 1.242 -5.584 -10.463 1.00 92.62 91 PRO A N 1
ATOM 734 C CA . PRO A 1 91 ? 0.405 -6.409 -9.602 1.00 92.62 91 PRO A CA 1
ATOM 735 C C . PRO A 1 91 ? 0.442 -5.925 -8.153 1.00 92.62 91 PRO A C 1
ATOM 737 O O . PRO A 1 91 ? -0.594 -5.975 -7.490 1.00 92.62 91 PRO A O 1
ATOM 740 N N . CYS A 1 92 ? 1.575 -5.399 -7.669 1.00 93.62 92 CYS A N 1
ATOM 741 C CA . CYS A 1 92 ? 1.654 -4.765 -6.353 1.00 93.62 92 CYS A CA 1
ATOM 742 C C . CYS A 1 92 ? 0.722 -3.547 -6.236 1.00 93.62 92 CYS A C 1
ATOM 744 O O . CYS A 1 92 ? -0.021 -3.445 -5.262 1.00 93.62 92 CYS A O 1
ATOM 746 N N . LEU A 1 93 ? 0.691 -2.654 -7.228 1.00 94.44 93 LEU A N 1
ATOM 747 C CA . LEU A 1 93 ? -0.203 -1.491 -7.232 1.00 94.44 93 LEU A CA 1
ATOM 748 C C . LEU A 1 93 ? -1.680 -1.905 -7.198 1.00 94.44 93 LEU A C 1
ATOM 750 O O . LEU A 1 93 ? -2.449 -1.362 -6.404 1.00 94.44 93 LEU A O 1
ATOM 754 N N . PHE A 1 94 ? -2.072 -2.928 -7.962 1.00 95.56 94 PHE A N 1
ATOM 755 C CA . PHE A 1 94 ? -3.437 -3.460 -7.895 1.00 95.56 94 PHE A CA 1
ATOM 756 C C . PHE A 1 94 ? -3.794 -4.088 -6.540 1.00 95.56 94 PHE A C 1
ATOM 758 O O . PHE A 1 94 ? -4.972 -4.107 -6.186 1.00 95.56 94 PHE A O 1
ATOM 765 N N . LEU A 1 95 ? -2.818 -4.579 -5.766 1.00 94.25 95 LEU A N 1
ATOM 766 C CA . LEU A 1 95 ? -3.053 -5.104 -4.414 1.00 94.25 95 LEU A CA 1
ATOM 767 C C . LEU A 1 95 ? -3.217 -4.004 -3.366 1.00 94.25 95 LEU A C 1
ATOM 769 O O . LEU A 1 95 ? -3.975 -4.195 -2.416 1.00 94.25 95 LEU A O 1
ATOM 773 N N . ILE A 1 96 ? -2.529 -2.868 -3.517 1.00 94.62 96 ILE A N 1
ATOM 774 C CA . ILE A 1 96 ? -2.511 -1.807 -2.498 1.00 94.62 96 ILE A CA 1
ATOM 775 C C . ILE A 1 96 ? -3.928 -1.319 -2.184 1.00 94.62 96 ILE A C 1
ATOM 777 O O . ILE A 1 96 ? -4.292 -1.266 -1.014 1.00 94.62 96 ILE A O 1
ATOM 781 N N . GLY A 1 97 ? -4.750 -1.020 -3.193 1.00 92.25 97 GLY A N 1
ATOM 782 C CA . GLY A 1 97 ? -6.120 -0.527 -2.986 1.00 92.25 97 GLY A CA 1
ATOM 783 C C . GLY A 1 97 ? -6.985 -1.459 -2.114 1.00 92.25 97 GLY A C 1
ATOM 784 O O . GLY A 1 97 ? -7.411 -1.048 -1.029 1.00 92.25 97 GLY A O 1
ATOM 785 N N . PRO A 1 98 ? -7.203 -2.723 -2.529 1.00 91.94 98 PRO A N 1
ATOM 786 C CA . PRO A 1 98 ? -7.927 -3.717 -1.737 1.00 91.94 98 PRO A CA 1
ATOM 787 C C . PRO A 1 98 ? -7.334 -3.945 -0.339 1.00 91.94 98 PRO A C 1
ATOM 789 O O . PRO A 1 98 ? -8.080 -4.035 0.637 1.00 91.94 98 PRO A O 1
ATOM 792 N N . LEU A 1 99 ? -6.003 -4.009 -0.212 1.00 92.44 99 LEU A N 1
ATOM 793 C CA . LEU A 1 99 ? -5.338 -4.238 1.075 1.00 92.44 99 LEU A CA 1
ATOM 794 C C . LEU A 1 99 ? -5.508 -3.056 2.038 1.00 92.44 99 LEU A C 1
ATOM 796 O O . LEU A 1 99 ? -5.797 -3.275 3.214 1.00 92.44 99 LEU A O 1
ATOM 800 N N . VAL A 1 100 ? -5.397 -1.814 1.553 1.00 91.56 100 VAL A N 1
ATOM 801 C CA . VAL A 1 100 ? -5.674 -0.607 2.351 1.00 91.56 100 VAL A CA 1
ATOM 802 C C . VAL A 1 100 ? -7.132 -0.578 2.795 1.00 91.56 100 VAL A C 1
ATOM 804 O O . VAL A 1 100 ? -7.414 -0.256 3.948 1.00 91.56 100 VAL A O 1
ATOM 807 N N . TYR A 1 101 ? -8.065 -0.950 1.917 1.00 89.62 101 TYR A N 1
ATOM 808 C CA . TYR A 1 101 ? -9.481 -1.016 2.267 1.00 89.62 101 TYR A CA 1
ATOM 809 C C . TYR A 1 101 ? -9.750 -2.006 3.404 1.00 89.62 101 TYR A C 1
ATOM 811 O O . TYR A 1 101 ? -10.437 -1.671 4.368 1.00 89.62 101 TYR A O 1
ATOM 819 N N . ILE A 1 102 ? -9.174 -3.207 3.327 1.00 87.50 102 ILE A N 1
ATOM 820 C CA . ILE A 1 102 ? -9.316 -4.221 4.378 1.00 87.50 102 ILE A CA 1
ATOM 821 C C . ILE A 1 102 ? -8.660 -3.756 5.675 1.00 87.50 102 ILE A C 1
ATOM 823 O O . ILE A 1 102 ? -9.266 -3.874 6.737 1.00 87.50 102 ILE A O 1
ATOM 827 N N . TYR A 1 103 ? -7.450 -3.201 5.590 1.00 86.62 103 TYR A N 1
ATOM 828 C CA . TYR A 1 103 ? -6.749 -2.644 6.742 1.00 86.62 103 TYR A CA 1
ATOM 829 C C . TYR A 1 103 ? -7.594 -1.578 7.447 1.00 86.62 103 TYR A C 1
ATOM 831 O O . TYR A 1 103 ? -7.729 -1.578 8.670 1.00 86.62 103 TYR A O 1
ATOM 839 N N . PHE A 1 104 ? -8.240 -0.711 6.670 1.00 84.44 104 PHE A N 1
ATOM 840 C CA . PHE A 1 104 ? -9.140 0.301 7.195 1.00 84.44 104 PHE A CA 1
ATOM 841 C C . PHE A 1 104 ? -10.417 -0.297 7.813 1.00 84.44 104 PHE A C 1
ATOM 843 O O . PHE A 1 104 ? -10.875 0.163 8.861 1.00 84.44 104 PHE A O 1
ATOM 850 N N . GLU A 1 105 ? -10.998 -1.338 7.209 1.00 80.81 105 GLU A N 1
ATOM 851 C CA . GLU A 1 105 ? -12.134 -2.053 7.800 1.00 80.81 105 GLU A CA 1
ATOM 852 C C . GLU A 1 105 ? -11.779 -2.708 9.138 1.00 80.81 105 GLU A C 1
ATOM 854 O O . GLU A 1 105 ? -12.566 -2.606 10.083 1.00 80.81 105 GLU A O 1
ATOM 859 N N . GLU A 1 106 ? -10.593 -3.312 9.242 1.00 77.19 106 GLU A N 1
ATOM 860 C CA . GLU A 1 106 ? -10.071 -3.888 10.484 1.00 77.19 106 GLU A CA 1
ATOM 861 C C . GLU A 1 106 ? -9.862 -2.807 11.554 1.00 77.19 106 GLU A C 1
ATOM 863 O O . GLU A 1 106 ? -10.317 -2.947 12.693 1.00 77.19 106 GLU A O 1
ATOM 868 N N . MET A 1 107 ? -9.246 -1.680 11.186 1.00 74.31 107 MET A N 1
ATOM 869 C CA . MET A 1 107 ? -9.093 -0.524 12.076 1.00 74.31 107 MET A CA 1
ATOM 870 C C . MET A 1 107 ? -10.429 0.086 12.502 1.00 74.31 107 MET A C 1
ATOM 872 O O . MET A 1 107 ? -10.532 0.641 13.589 1.00 74.31 107 MET A O 1
ATOM 876 N N . GLY A 1 108 ? -11.464 -0.009 11.672 1.00 67.31 108 GLY A N 1
ATOM 877 C CA . GLY A 1 108 ? -12.802 0.482 11.987 1.00 67.31 108 GLY A CA 1
ATOM 878 C C . GLY A 1 108 ? -13.683 -0.508 12.755 1.00 67.31 108 GLY A C 1
ATOM 879 O O . GLY A 1 108 ? -14.865 -0.218 12.944 1.00 67.31 108 GLY A O 1
ATOM 880 N N . GLY A 1 109 ? -13.167 -1.682 13.139 1.00 63.84 109 GLY A N 1
ATOM 881 C CA . GLY A 1 109 ? -13.943 -2.723 13.824 1.00 63.84 109 GLY A CA 1
ATOM 882 C C . GLY A 1 109 ? -15.101 -3.277 12.985 1.00 63.84 109 GLY A C 1
ATOM 883 O O . GLY A 1 109 ? -16.157 -3.605 13.529 1.00 63.84 109 GLY A O 1
ATOM 884 N N . GLY A 1 110 ? -14.942 -3.300 11.659 1.00 62.06 110 GLY A N 1
ATOM 885 C CA . GLY A 1 110 ? -15.938 -3.795 10.717 1.00 62.06 110 GLY A CA 1
ATOM 886 C C . GLY A 1 110 ? -16.015 -5.309 10.601 1.00 62.06 110 GLY A C 1
ATOM 887 O O . GLY A 1 110 ? -15.041 -6.011 10.845 1.00 62.06 110 GLY A O 1
ATOM 888 N N . ASP A 1 111 ? -17.173 -5.809 10.159 1.00 56.56 111 ASP A N 1
ATOM 889 C CA . ASP A 1 111 ? -17.317 -7.220 9.809 1.00 56.56 111 ASP A CA 1
ATOM 890 C C . ASP A 1 111 ? -16.572 -7.527 8.504 1.00 56.56 111 ASP A C 1
ATOM 892 O O . ASP A 1 111 ? -16.935 -7.062 7.421 1.00 56.56 111 ASP A O 1
ATOM 896 N N . PHE A 1 112 ? -15.551 -8.371 8.633 1.00 55.62 112 PHE A N 1
ATOM 897 C CA . PHE A 1 112 ? -14.602 -8.787 7.594 1.00 55.62 112 PHE A CA 1
ATOM 898 C C . PHE A 1 112 ? -15.245 -9.454 6.360 1.00 55.62 112 PHE A C 1
ATOM 900 O O . PHE A 1 112 ? -14.635 -9.525 5.297 1.00 55.62 112 PHE A O 1
ATOM 907 N N . TYR A 1 113 ? -16.496 -9.910 6.474 1.00 52.00 113 TYR A N 1
ATOM 908 C CA . TYR A 1 113 ? -17.191 -10.748 5.486 1.00 52.00 113 TYR A CA 1
ATOM 909 C C . TYR A 1 113 ? -17.766 -10.009 4.270 1.00 52.00 113 TYR A C 1
ATOM 911 O O . TYR A 1 113 ? -18.404 -10.637 3.430 1.00 52.00 113 TYR A O 1
ATOM 919 N N . LYS A 1 114 ? -17.585 -8.687 4.160 1.00 57.94 114 LYS A N 1
ATOM 920 C CA . LYS A 1 114 ? -18.203 -7.890 3.082 1.00 57.94 114 LYS A CA 1
ATOM 921 C C . LYS A 1 114 ? -17.293 -7.574 1.900 1.00 57.94 114 LYS A C 1
ATOM 923 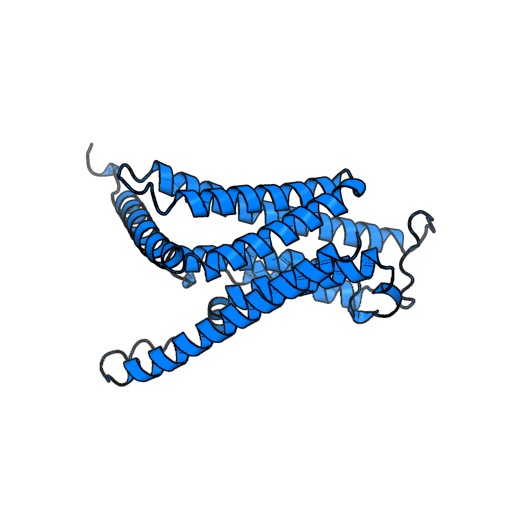O O . LYS A 1 114 ? -17.797 -7.101 0.886 1.00 57.94 114 LYS A O 1
ATOM 928 N N . SER A 1 115 ? -15.981 -7.786 2.007 1.00 65.50 115 SER A N 1
ATOM 929 C CA . SER A 1 115 ? -15.100 -7.513 0.866 1.00 65.50 115 SER A CA 1
ATOM 930 C C . SER A 1 115 ? -15.084 -8.708 -0.085 1.00 65.50 115 SER A C 1
ATOM 932 O O . SER A 1 115 ? -14.922 -9.851 0.327 1.00 65.50 115 SER A O 1
ATOM 934 N N . ASN A 1 116 ? -15.313 -8.447 -1.367 1.00 76.31 116 ASN A N 1
ATOM 935 C CA . ASN A 1 116 ? -15.401 -9.485 -2.382 1.00 76.31 116 ASN A CA 1
ATOM 936 C C . ASN A 1 116 ? -13.986 -9.882 -2.864 1.00 76.31 116 ASN A C 1
ATOM 938 O O . ASN A 1 116 ? -13.236 -8.994 -3.277 1.00 76.31 116 ASN A O 1
ATOM 942 N N . PRO A 1 117 ? -13.587 -11.170 -2.866 1.00 78.06 117 PRO A N 1
ATOM 943 C CA . PRO A 1 117 ? -12.264 -11.585 -3.344 1.00 78.06 117 PRO A CA 1
ATOM 944 C C . PRO A 1 117 ? -11.981 -11.188 -4.803 1.00 78.06 117 PRO A C 1
ATOM 946 O O . PRO A 1 117 ? -10.816 -11.061 -5.179 1.00 78.06 117 PRO A O 1
ATOM 949 N N . PHE A 1 118 ? -13.010 -10.903 -5.613 1.00 85.44 118 PHE A N 1
ATOM 950 C CA . PHE A 1 118 ? -12.830 -10.385 -6.975 1.00 85.44 118 PHE A CA 1
ATOM 951 C C . PHE A 1 118 ? -12.040 -9.068 -7.037 1.00 85.44 118 PHE A C 1
ATOM 953 O O . PHE A 1 118 ? -11.432 -8.779 -8.064 1.00 85.44 118 PHE A O 1
ATOM 960 N N . HIS A 1 119 ? -11.950 -8.301 -5.945 1.00 86.88 119 HIS A N 1
ATOM 961 C CA . HIS A 1 119 ? -11.114 -7.098 -5.893 1.00 86.88 119 HIS A CA 1
ATOM 962 C C . HIS A 1 119 ? -9.605 -7.382 -6.029 1.00 86.88 119 HIS A C 1
ATOM 964 O O . HIS A 1 119 ? -8.860 -6.482 -6.406 1.00 86.88 119 HIS A O 1
ATOM 970 N N . PHE A 1 120 ? -9.151 -8.618 -5.782 1.00 88.62 120 PHE A N 1
ATOM 971 C CA . PHE A 1 120 ? -7.754 -9.040 -5.967 1.00 88.62 120 PHE A CA 1
ATOM 972 C C . PHE A 1 120 ? -7.460 -9.582 -7.372 1.00 88.62 120 PHE A C 1
ATOM 974 O O . PHE A 1 120 ? -6.297 -9.722 -7.754 1.00 88.62 120 PHE A O 1
ATOM 981 N N . PHE A 1 121 ? -8.502 -9.874 -8.156 1.00 91.06 121 PHE A N 1
ATOM 982 C CA . PHE A 1 121 ? -8.376 -10.448 -9.493 1.00 91.06 121 PHE A CA 1
ATOM 983 C C . PHE A 1 121 ? -7.517 -9.601 -10.450 1.00 91.06 121 PHE A C 1
ATOM 985 O O . PHE A 1 121 ? -6.668 -10.189 -11.119 1.00 91.06 121 PHE A O 1
ATOM 992 N N . PRO A 1 122 ? -7.620 -8.252 -10.480 1.00 92.25 122 PRO A N 1
ATOM 993 C CA . PRO A 1 122 ? -6.766 -7.430 -11.341 1.00 92.25 122 PRO A CA 1
ATOM 994 C C . PRO A 1 122 ? -5.270 -7.639 -11.087 1.00 92.25 122 PRO A C 1
ATOM 996 O O . PRO A 1 122 ? -4.489 -7.682 -12.034 1.00 92.25 122 PRO A O 1
ATOM 999 N N . SER A 1 123 ? -4.869 -7.844 -9.827 1.00 92.44 123 SER A N 1
ATOM 1000 C CA . SER A 1 123 ? -3.472 -8.133 -9.499 1.00 92.44 123 SER A CA 1
ATOM 1001 C C . SER A 1 123 ? -3.023 -9.466 -10.092 1.00 92.44 123 SER A C 1
ATOM 1003 O O . SER A 1 123 ? -2.022 -9.505 -10.804 1.00 92.44 123 SER A O 1
ATOM 1005 N N . LEU A 1 124 ? -3.796 -10.537 -9.884 1.00 91.50 124 LEU A N 1
ATOM 1006 C CA . LEU A 1 124 ? -3.471 -11.859 -10.426 1.00 91.50 124 LEU A CA 1
ATOM 1007 C C . LEU A 1 124 ? -3.401 -11.841 -11.955 1.00 91.50 124 LEU A C 1
ATOM 1009 O O . LEU A 1 124 ? -2.422 -12.315 -12.524 1.00 91.50 124 LEU A O 1
ATOM 1013 N N . VAL A 1 125 ? -4.395 -11.246 -12.619 1.00 92.12 125 VAL A N 1
ATOM 1014 C CA . VAL A 1 125 ? -4.409 -11.127 -14.085 1.00 92.12 125 VAL A CA 1
ATOM 1015 C C . VAL A 1 125 ? -3.198 -10.347 -14.577 1.00 92.12 125 VAL A C 1
ATOM 1017 O O . VAL A 1 125 ? -2.535 -10.796 -15.506 1.00 92.12 125 VAL A O 1
ATOM 1020 N N . SER A 1 126 ? -2.864 -9.222 -13.938 1.00 90.88 126 SER A N 1
ATOM 1021 C CA . SER A 1 126 ? -1.699 -8.427 -14.336 1.00 90.88 126 SER A CA 1
ATOM 1022 C C . SER A 1 126 ? -0.380 -9.185 -14.147 1.00 90.88 126 SER A C 1
ATOM 1024 O O . SER A 1 126 ? 0.489 -9.106 -15.010 1.00 90.88 126 SER A O 1
ATOM 1026 N N . LEU A 1 127 ? -0.250 -9.985 -13.081 1.00 90.19 127 LEU A N 1
ATOM 1027 C CA . LEU A 1 127 ? 0.917 -10.838 -12.847 1.00 90.19 127 LEU A CA 1
ATOM 1028 C C . LEU A 1 127 ? 1.099 -11.848 -13.990 1.00 90.19 127 LEU A C 1
ATOM 1030 O O . LEU A 1 127 ? 2.187 -11.945 -14.556 1.00 90.19 127 LEU A O 1
ATOM 1034 N N . PHE A 1 128 ? 0.033 -12.572 -14.353 1.00 88.62 128 PHE A N 1
ATOM 1035 C CA . PHE A 1 128 ? 0.076 -13.534 -15.457 1.00 88.62 128 PHE A CA 1
ATOM 1036 C C . PHE A 1 128 ? 0.332 -12.847 -16.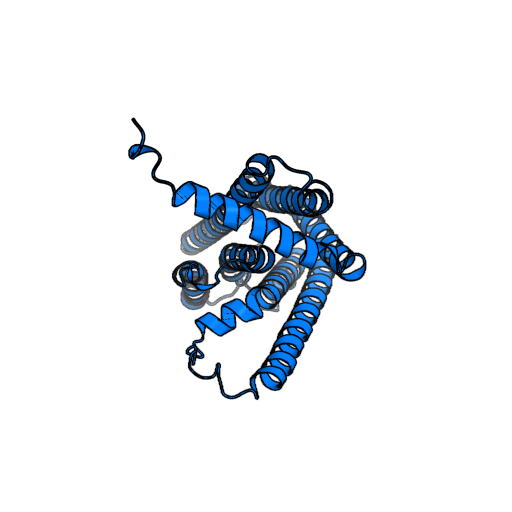798 1.00 88.62 128 PHE A C 1
ATOM 1038 O O . PHE A 1 128 ? 1.169 -13.311 -17.564 1.00 88.62 128 PHE A O 1
ATOM 1045 N N . PHE A 1 129 ? -0.338 -11.726 -17.065 1.00 86.94 129 PHE A N 1
ATOM 1046 C CA . PHE A 1 129 ? -0.171 -10.958 -18.297 1.00 86.94 129 PHE A CA 1
ATOM 1047 C C . PHE A 1 129 ? 1.285 -10.519 -18.496 1.00 86.94 129 PHE A C 1
ATOM 1049 O O . PHE A 1 129 ? 1.871 -10.774 -19.546 1.00 86.94 129 PHE A O 1
ATOM 1056 N N . ILE A 1 130 ? 1.894 -9.924 -17.468 1.00 84.56 130 ILE A N 1
ATOM 1057 C CA . ILE A 1 130 ? 3.277 -9.433 -17.525 1.00 84.56 130 ILE A CA 1
ATOM 1058 C C . ILE A 1 130 ? 4.263 -10.584 -17.685 1.00 84.56 130 ILE A C 1
ATOM 1060 O O . ILE A 1 130 ? 5.243 -10.435 -18.406 1.00 84.56 130 ILE A O 1
ATOM 1064 N N . TYR A 1 131 ? 4.026 -11.721 -17.029 1.00 81.06 131 TYR A N 1
ATOM 1065 C CA . TYR A 1 131 ? 4.937 -12.860 -17.105 1.00 81.06 131 TYR A CA 1
ATOM 1066 C C . TYR A 1 131 ? 4.845 -13.605 -18.444 1.00 81.06 131 TYR A C 1
ATOM 1068 O O . TYR A 1 131 ? 5.868 -14.035 -18.969 1.00 81.06 131 TYR A O 1
ATOM 1076 N N . LEU A 1 132 ? 3.641 -13.739 -19.011 1.00 81.00 132 LEU A N 1
ATOM 1077 C CA . LEU A 1 132 ? 3.404 -14.494 -20.247 1.00 81.00 132 LEU A CA 1
ATOM 1078 C C . LEU A 1 132 ? 3.740 -13.708 -21.520 1.00 81.00 132 LEU A C 1
ATOM 1080 O O . LEU A 1 132 ? 4.171 -14.307 -22.498 1.00 81.00 132 LEU A O 1
ATOM 1084 N N . ILE A 1 133 ? 3.532 -12.389 -21.523 1.00 76.12 133 ILE A N 1
ATOM 1085 C CA . ILE A 1 133 ? 3.662 -11.540 -22.727 1.00 76.12 133 ILE A CA 1
ATOM 1086 C C . ILE A 1 133 ? 5.013 -10.800 -22.744 1.00 76.12 133 ILE A C 1
ATOM 1088 O O . ILE A 1 133 ? 5.294 -9.985 -23.619 1.00 76.12 133 ILE A O 1
ATOM 1092 N N . ARG A 1 134 ? 5.891 -11.083 -21.776 1.00 71.00 134 ARG A N 1
ATOM 1093 C CA . ARG A 1 134 ? 7.189 -10.420 -21.666 1.00 71.00 134 ARG A CA 1
ATOM 1094 C C . ARG A 1 134 ? 8.070 -10.666 -22.907 1.00 71.00 134 ARG A C 1
ATOM 1096 O O . ARG A 1 134 ? 8.226 -11.822 -23.299 1.00 71.00 134 ARG A O 1
ATOM 1103 N N . PRO A 1 135 ? 8.745 -9.632 -23.448 1.00 65.38 135 PRO A N 1
ATOM 1104 C CA . PRO A 1 135 ? 9.787 -9.810 -24.459 1.00 65.38 135 PRO A CA 1
ATOM 1105 C C . PRO A 1 135 ? 10.945 -10.681 -23.943 1.00 65.38 135 PRO A C 1
ATOM 1107 O O . PRO A 1 135 ? 11.391 -10.513 -22.805 1.00 65.38 135 PRO A O 1
ATOM 1110 N N . THR A 1 136 ? 11.466 -11.578 -24.785 1.00 61.56 136 THR A N 1
ATOM 1111 C CA . THR A 1 136 ? 12.534 -12.542 -24.444 1.00 61.56 136 THR A CA 1
ATOM 1112 C C . THR A 1 136 ? 13.875 -11.896 -24.104 1.00 61.56 136 THR A C 1
ATOM 1114 O O . THR A 1 136 ? 14.678 -12.499 -23.392 1.00 61.56 136 THR A O 1
ATOM 1117 N N . ASP A 1 137 ? 14.100 -10.663 -24.559 1.00 57.66 137 ASP A N 1
ATOM 1118 C CA . ASP A 1 137 ? 15.431 -10.048 -24.550 1.00 57.66 137 ASP A CA 1
ATOM 1119 C C . ASP A 1 137 ? 15.661 -9.093 -23.371 1.00 57.66 137 ASP A C 1
ATOM 1121 O O . ASP A 1 137 ? 16.771 -8.602 -23.186 1.00 57.66 137 ASP A O 1
ATOM 1125 N N . PHE A 1 138 ? 14.651 -8.871 -22.515 1.00 54.12 138 PHE A N 1
ATOM 1126 C CA . PHE A 1 138 ? 14.740 -8.081 -21.270 1.00 54.12 138 PHE A CA 1
ATOM 1127 C C . PHE A 1 138 ? 15.373 -6.684 -21.407 1.00 54.12 138 PHE A C 1
ATOM 1129 O O . PHE A 1 138 ? 15.743 -6.077 -20.399 1.00 54.12 138 PHE A O 1
ATOM 1136 N N . SER A 1 139 ? 15.502 -6.157 -22.623 1.00 50.22 139 SER A N 1
ATOM 1137 C CA . SER A 1 139 ? 16.040 -4.830 -22.867 1.00 50.22 139 SER A CA 1
ATOM 1138 C C . SER A 1 139 ? 15.035 -3.809 -22.346 1.00 50.22 139 SER A C 1
ATOM 1140 O O . SER A 1 139 ? 14.025 -3.526 -22.989 1.00 50.22 139 SER A O 1
ATOM 1142 N N . LEU A 1 140 ? 15.295 -3.285 -21.148 1.00 50.47 140 LEU A N 1
ATOM 1143 C CA . LEU A 1 140 ? 14.673 -2.056 -20.676 1.00 50.47 140 LEU A CA 1
ATOM 1144 C C . LEU A 1 140 ? 14.959 -0.979 -21.716 1.00 50.47 140 LEU A C 1
ATOM 1146 O O . LEU A 1 140 ? 16.125 -0.705 -22.007 1.00 50.47 140 LEU A O 1
ATOM 1150 N N . PHE A 1 141 ? 13.898 -0.420 -22.295 1.00 48.91 141 PHE A N 1
ATOM 1151 C CA . PHE A 1 141 ? 14.033 0.638 -23.282 1.00 48.91 141 PHE A CA 1
ATOM 1152 C C . PHE A 1 141 ? 14.821 1.785 -22.645 1.00 48.91 141 PHE A C 1
ATOM 1154 O O . PHE A 1 141 ? 14.420 2.283 -21.587 1.00 48.91 141 PHE A O 1
ATOM 1161 N N . PRO A 1 142 ? 15.968 2.180 -23.227 1.00 40.59 142 PRO A N 1
ATOM 1162 C CA . PRO A 1 142 ? 16.642 3.381 -22.785 1.00 40.59 142 PRO A CA 1
ATOM 1163 C C . PRO A 1 142 ? 15.652 4.529 -22.947 1.00 40.59 142 PRO A C 1
ATOM 1165 O O . PRO A 1 142 ? 15.003 4.654 -23.986 1.00 40.59 142 PRO A O 1
ATOM 1168 N N . LEU A 1 143 ? 15.523 5.327 -21.888 1.00 41.69 143 LEU A N 1
ATOM 1169 C CA . LEU A 1 143 ? 14.704 6.529 -21.840 1.00 41.69 143 LEU A CA 1
ATOM 1170 C C . LEU A 1 143 ? 14.923 7.337 -23.141 1.00 41.69 143 LEU A C 1
ATOM 1172 O O . LEU A 1 143 ? 15.958 7.981 -23.298 1.00 41.69 143 LEU A O 1
ATOM 1176 N N . GLY A 1 144 ? 13.978 7.267 -24.086 1.00 40.94 144 GLY A N 1
ATOM 1177 C CA . GLY A 1 144 ? 13.924 8.171 -25.239 1.00 40.94 144 GLY A CA 1
ATOM 1178 C C . GLY A 1 144 ? 14.323 7.676 -26.639 1.00 40.94 144 GLY A C 1
ATOM 1179 O O . GLY A 1 144 ? 14.579 8.541 -27.471 1.00 40.94 144 GLY A O 1
ATOM 1180 N N . LEU A 1 145 ? 14.341 6.379 -26.975 1.00 38.06 145 LEU A N 1
ATOM 1181 C CA . LEU A 1 145 ? 14.534 5.959 -28.381 1.00 38.06 145 LEU A CA 1
ATOM 1182 C C . LEU A 1 145 ? 13.470 4.967 -28.867 1.00 38.06 145 LEU A C 1
ATOM 1184 O O . LEU A 1 145 ? 13.517 3.772 -28.591 1.00 38.06 145 LEU A O 1
ATOM 1188 N N . SER A 1 146 ? 12.529 5.517 -29.638 1.00 44.69 146 SER A N 1
ATOM 1189 C CA . SER A 1 146 ? 11.505 4.819 -30.410 1.00 44.69 146 SER A CA 1
ATOM 1190 C C . SER A 1 146 ? 12.128 3.824 -31.391 1.00 44.69 146 SER A C 1
ATOM 1192 O O . SER A 1 146 ? 12.797 4.231 -32.345 1.00 44.69 146 SER A O 1
ATOM 1194 N N . ILE A 1 147 ? 11.853 2.535 -31.209 1.00 43.03 147 ILE A N 1
ATOM 1195 C CA . ILE A 1 147 ? 11.999 1.539 -32.273 1.00 43.03 147 ILE A CA 1
ATOM 1196 C C . ILE A 1 147 ? 10.616 0.935 -32.494 1.00 43.03 147 ILE A C 1
ATOM 1198 O O . ILE A 1 147 ? 10.199 -0.003 -31.820 1.00 43.03 147 ILE A O 1
ATOM 1202 N N . TRP A 1 148 ? 9.908 1.543 -33.442 1.00 45.31 148 TRP A N 1
ATOM 1203 C CA . TRP A 1 148 ? 8.634 1.085 -33.978 1.00 45.31 148 TRP A CA 1
ATOM 1204 C C . TRP A 1 148 ? 8.776 -0.320 -34.572 1.00 45.31 148 TRP A C 1
ATOM 1206 O O . TRP A 1 148 ? 9.542 -0.489 -35.522 1.00 45.31 148 TRP A O 1
ATOM 1216 N N . ASN A 1 149 ? 8.040 -1.306 -34.035 1.00 49.03 149 ASN A N 1
ATOM 1217 C CA . ASN A 1 149 ? 7.214 -2.233 -34.842 1.00 49.03 149 ASN A CA 1
ATOM 1218 C C . ASN A 1 149 ? 6.620 -3.445 -34.097 1.00 49.03 149 ASN A C 1
ATOM 1220 O O . ASN A 1 149 ? 5.706 -4.065 -34.632 1.00 49.03 149 ASN A O 1
ATOM 1224 N N . GLN A 1 150 ? 7.048 -3.800 -32.882 1.00 49.81 150 GLN A N 1
ATOM 1225 C CA . GLN A 1 150 ? 6.361 -4.843 -32.078 1.00 49.81 150 GLN A CA 1
ATOM 1226 C C . GLN A 1 150 ? 6.309 -4.539 -30.576 1.00 49.81 150 GLN A C 1
ATOM 1228 O O . GLN A 1 150 ? 5.483 -5.088 -29.848 1.00 49.81 150 GLN A O 1
ATOM 1233 N N . THR A 1 151 ? 7.155 -3.627 -30.117 1.00 56.12 151 THR A N 1
ATOM 1234 C CA . THR A 1 151 ? 7.347 -3.266 -28.712 1.00 56.12 151 THR A CA 1
ATOM 1235 C C . THR A 1 151 ? 6.385 -2.177 -28.230 1.00 56.12 151 THR A C 1
ATOM 1237 O O . THR A 1 151 ? 6.019 -2.183 -27.056 1.00 56.12 151 THR A O 1
ATOM 1240 N N . ASP A 1 152 ? 5.874 -1.333 -29.134 1.00 60.97 152 ASP A N 1
ATOM 1241 C CA . ASP A 1 152 ? 4.982 -0.211 -28.791 1.00 60.97 152 ASP A CA 1
ATOM 1242 C C . ASP A 1 152 ? 3.637 -0.666 -28.206 1.00 60.97 152 ASP A C 1
ATOM 1244 O O . ASP A 1 152 ? 3.096 -0.039 -27.295 1.00 60.97 152 ASP A O 1
ATOM 1248 N N . ASN A 1 153 ? 3.091 -1.787 -28.694 1.00 71.81 153 ASN A N 1
ATOM 1249 C CA . ASN A 1 153 ? 1.822 -2.312 -28.185 1.00 71.81 153 ASN A CA 1
ATOM 1250 C C . ASN A 1 153 ? 1.967 -2.823 -26.747 1.00 71.81 153 ASN A C 1
ATOM 1252 O O . ASN A 1 153 ? 1.074 -2.614 -25.930 1.00 71.81 153 ASN A O 1
ATOM 1256 N N . PHE A 1 154 ? 3.087 -3.470 -26.415 1.00 76.81 154 PHE A N 1
ATOM 1257 C CA . PHE A 1 154 ? 3.340 -3.933 -25.051 1.00 76.81 154 PHE A CA 1
ATOM 1258 C C . PHE A 1 154 ? 3.580 -2.752 -24.103 1.00 76.81 154 PHE A C 1
ATOM 1260 O O . PHE A 1 154 ? 2.993 -2.710 -23.024 1.00 76.81 154 PHE A O 1
ATOM 1267 N N . GLU A 1 155 ? 4.371 -1.764 -24.524 1.00 76.50 155 GLU A N 1
ATOM 1268 C CA . GLU A 1 155 ? 4.63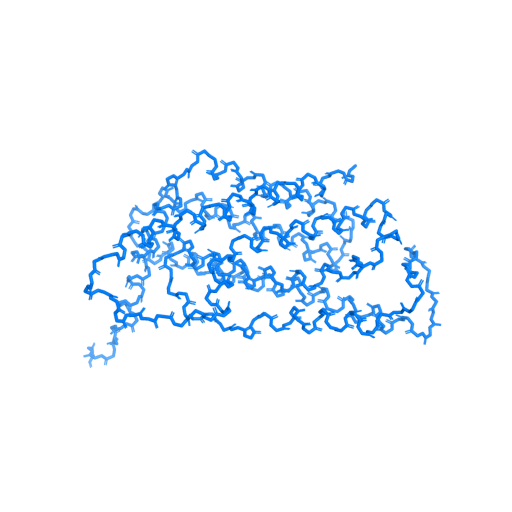4 -0.541 -23.757 1.00 76.50 155 GLU A CA 1
ATOM 1269 C C . GLU A 1 155 ? 3.346 0.244 -23.467 1.00 76.50 155 GLU A C 1
ATOM 1271 O O . GLU A 1 155 ? 3.063 0.584 -22.316 1.00 76.50 155 GLU A O 1
ATOM 1276 N N . SER A 1 156 ? 2.503 0.439 -24.485 1.00 82.62 156 SER A N 1
ATOM 1277 C CA . SER A 1 156 ? 1.201 1.093 -24.332 1.00 82.62 156 SER A CA 1
ATOM 1278 C C . SER A 1 156 ? 0.296 0.349 -23.342 1.00 82.62 156 SER A C 1
ATOM 1280 O O . SER A 1 156 ? -0.318 0.969 -22.470 1.00 82.62 156 SER A O 1
ATOM 1282 N N . MET A 1 157 ? 0.264 -0.987 -23.404 1.00 84.88 157 MET A N 1
ATOM 1283 C CA . MET A 1 157 ? -0.519 -1.810 -22.474 1.00 84.88 157 MET A CA 1
ATOM 1284 C C . MET A 1 157 ? 0.014 -1.738 -21.040 1.00 84.88 157 MET A C 1
ATOM 1286 O O . MET A 1 157 ? -0.776 -1.675 -20.098 1.00 84.88 157 MET A O 1
ATOM 1290 N N . ILE A 1 158 ? 1.335 -1.707 -20.857 1.00 85.44 158 ILE A N 1
ATOM 1291 C CA . ILE A 1 158 ? 1.976 -1.534 -19.549 1.00 85.44 158 ILE A CA 1
ATOM 1292 C C . ILE A 1 158 ? 1.636 -0.164 -18.955 1.00 85.44 158 ILE A C 1
ATOM 1294 O O . ILE A 1 158 ? 1.219 -0.090 -17.798 1.00 85.44 158 ILE A O 1
ATOM 1298 N N . HIS A 1 159 ? 1.728 0.909 -19.742 1.00 84.94 159 HIS A N 1
ATOM 1299 C CA . HIS A 1 159 ? 1.325 2.244 -19.301 1.00 84.94 159 HIS A CA 1
ATOM 1300 C C . HIS A 1 159 ? -0.166 2.326 -18.969 1.00 84.94 159 HIS A C 1
ATOM 1302 O O . HIS A 1 159 ? -0.534 2.919 -17.952 1.00 84.94 159 HIS A O 1
ATOM 1308 N N . PHE A 1 160 ? -1.022 1.683 -19.766 1.00 88.62 160 PHE A N 1
ATOM 1309 C CA . PHE A 1 160 ? -2.452 1.595 -19.489 1.00 88.62 160 PHE A CA 1
ATOM 1310 C C . PHE A 1 160 ? -2.737 0.856 -18.173 1.00 88.62 160 PHE A C 1
ATOM 1312 O O . PHE A 1 160 ? -3.464 1.371 -17.323 1.00 88.62 160 PHE A O 1
ATOM 1319 N N . LEU A 1 161 ? -2.124 -0.315 -17.965 1.00 91.06 161 LEU A N 1
ATOM 1320 C CA . LEU A 1 161 ? -2.233 -1.090 -16.724 1.00 91.06 161 LEU A CA 1
ATOM 1321 C C . LEU A 1 161 ? -1.769 -0.281 -15.512 1.00 91.06 161 LEU A C 1
ATOM 1323 O O . LEU A 1 161 ? -2.435 -0.288 -14.478 1.00 91.06 161 LEU A O 1
ATOM 1327 N N . LEU A 1 162 ? -0.654 0.437 -15.644 1.00 90.00 162 LEU A N 1
ATOM 1328 C CA . LEU A 1 162 ? -0.085 1.260 -14.585 1.00 90.00 162 LEU A CA 1
ATOM 1329 C C . LEU A 1 162 ? -0.998 2.443 -14.227 1.00 90.00 162 LEU A C 1
ATOM 1331 O O . LEU A 1 162 ? -1.298 2.660 -13.052 1.00 90.00 162 LEU A O 1
ATOM 1335 N N . GLY A 1 163 ? -1.507 3.161 -15.233 1.00 89.69 163 GLY A N 1
ATOM 1336 C CA . GLY A 1 163 ? -2.483 4.234 -15.039 1.00 89.69 163 GLY A CA 1
ATOM 1337 C C . GLY A 1 163 ? -3.767 3.727 -14.379 1.00 89.69 163 GLY A C 1
ATOM 1338 O O . GLY A 1 163 ? -4.238 4.308 -13.400 1.00 89.69 163 GLY A O 1
ATOM 1339 N N . PHE A 1 164 ? -4.295 2.593 -14.847 1.00 93.00 164 PHE A N 1
ATOM 1340 C CA . PHE A 1 164 ? -5.481 1.967 -14.266 1.00 93.00 164 PHE A CA 1
ATOM 1341 C C . PHE A 1 164 ? -5.253 1.512 -12.815 1.00 93.00 164 PHE A C 1
ATOM 1343 O O . PHE A 1 164 ? -6.122 1.714 -11.965 1.00 93.00 164 PHE A O 1
ATOM 1350 N N . ALA A 1 165 ? -4.077 0.963 -12.493 1.00 93.31 165 ALA A N 1
ATOM 1351 C CA . ALA A 1 165 ? -3.727 0.558 -11.133 1.00 93.31 165 ALA A CA 1
ATOM 1352 C C . ALA A 1 165 ? -3.712 1.748 -10.166 1.00 93.31 165 ALA A C 1
ATOM 1354 O O . ALA A 1 165 ? -4.308 1.684 -9.090 1.00 93.31 165 ALA A O 1
ATOM 1355 N N . ILE A 1 166 ? -3.092 2.860 -10.561 1.00 92.25 166 ILE A N 1
ATOM 1356 C CA . ILE A 1 166 ? -3.015 4.058 -9.719 1.00 92.25 166 ILE A CA 1
ATOM 1357 C C . ILE A 1 166 ? -4.396 4.710 -9.547 1.00 92.25 166 ILE A C 1
ATOM 1359 O O . ILE A 1 166 ? -4.759 5.094 -8.432 1.00 92.25 166 ILE A O 1
ATOM 1363 N N . LEU A 1 167 ? -5.205 4.775 -10.610 1.00 93.81 167 LEU A N 1
ATOM 1364 C CA . LEU A 1 167 ? -6.591 5.251 -10.521 1.00 93.81 167 LEU A CA 1
ATOM 1365 C C . LEU A 1 167 ? -7.452 4.359 -9.619 1.00 93.81 167 LEU A C 1
ATOM 1367 O O . LEU A 1 167 ? -8.276 4.867 -8.858 1.00 93.81 167 LEU A O 1
ATOM 1371 N N . SER A 1 168 ? -7.234 3.042 -9.650 1.00 94.50 168 SER A N 1
ATOM 1372 C CA . SER A 1 168 ? -7.889 2.102 -8.739 1.00 94.50 168 SER A CA 1
ATOM 1373 C C . SER A 1 168 ? -7.553 2.422 -7.279 1.00 94.50 168 SER A C 1
ATOM 1375 O O . SER A 1 168 ? -8.466 2.587 -6.466 1.00 94.50 168 SER A O 1
ATOM 1377 N N . ILE A 1 169 ? -6.268 2.616 -6.944 1.00 94.38 169 ILE A N 1
ATOM 1378 C CA . ILE A 1 169 ? -5.836 3.021 -5.592 1.00 94.38 169 ILE A CA 1
ATOM 1379 C C . ILE A 1 169 ? -6.519 4.330 -5.172 1.00 94.38 169 ILE A C 1
ATOM 1381 O O . ILE A 1 169 ? -7.039 4.419 -4.057 1.00 94.38 169 ILE A O 1
ATOM 1385 N N . LEU A 1 170 ? -6.567 5.330 -6.060 1.00 95.19 170 LEU A N 1
ATOM 1386 C CA . LEU A 1 170 ? -7.252 6.597 -5.795 1.00 95.19 170 LEU A CA 1
ATOM 1387 C C . LEU A 1 170 ? -8.740 6.379 -5.486 1.00 95.19 170 LEU A C 1
ATOM 1389 O O . LEU A 1 170 ? -9.244 6.930 -4.507 1.00 95.19 170 LEU A O 1
ATOM 1393 N N . GLY A 1 171 ? -9.428 5.542 -6.266 1.00 94.31 171 GLY A N 1
ATOM 1394 C CA . GLY A 1 171 ? -10.829 5.186 -6.037 1.00 94.31 171 GLY A CA 1
ATOM 1395 C C . GLY A 1 171 ? -11.071 4.595 -4.644 1.00 94.31 171 GLY A C 1
ATOM 1396 O O . GLY A 1 171 ? -11.974 5.045 -3.931 1.00 94.31 171 GLY A O 1
ATOM 1397 N N . TYR A 1 172 ? -10.229 3.651 -4.207 1.00 93.50 172 TYR A N 1
ATOM 1398 C CA . TYR A 1 172 ? -10.301 3.103 -2.846 1.00 93.50 172 TYR A CA 1
ATOM 1399 C C . TYR A 1 172 ? -10.058 4.173 -1.780 1.00 93.50 172 TYR A C 1
ATOM 1401 O O . TYR A 1 172 ? -10.828 4.269 -0.824 1.00 93.50 172 TYR A O 1
ATOM 1409 N N . MET A 1 173 ? -9.031 5.007 -1.948 1.00 93.56 173 MET A N 1
ATOM 1410 C CA . MET A 1 173 ? -8.703 6.053 -0.977 1.00 93.56 173 MET A CA 1
ATOM 1411 C C . MET A 1 173 ? -9.812 7.095 -0.840 1.00 93.56 173 MET A C 1
ATOM 1413 O O . MET A 1 173 ? -10.172 7.459 0.280 1.00 93.56 173 MET A O 1
ATOM 1417 N N . VAL A 1 174 ? -10.406 7.535 -1.951 1.00 93.94 174 VAL A N 1
ATOM 1418 C CA . VAL A 1 174 ? -11.552 8.456 -1.942 1.00 93.94 174 VAL A CA 1
ATOM 1419 C C . VAL A 1 174 ? -12.770 7.798 -1.286 1.00 93.94 174 VAL A C 1
ATOM 1421 O O . VAL A 1 174 ? -13.454 8.430 -0.478 1.00 93.94 174 VAL A O 1
ATOM 1424 N N . SER A 1 175 ? -13.031 6.516 -1.558 1.00 91.56 175 SER A N 1
ATOM 1425 C CA . SER A 1 175 ? -14.117 5.777 -0.900 1.00 91.56 175 SER A CA 1
ATOM 1426 C C . SER A 1 175 ? -13.926 5.690 0.622 1.00 91.56 175 SER A C 1
ATOM 1428 O O . SER A 1 175 ? -14.866 5.934 1.382 1.00 91.56 175 SER A O 1
ATOM 1430 N N . ILE A 1 176 ? -12.706 5.415 1.090 1.00 89.56 176 ILE A N 1
ATOM 1431 C CA . ILE A 1 176 ? -12.381 5.393 2.523 1.00 89.56 176 ILE A CA 1
ATOM 1432 C C . ILE A 1 176 ? -12.535 6.793 3.128 1.00 89.56 176 ILE A C 1
ATOM 1434 O O . ILE A 1 176 ? -13.195 6.956 4.155 1.00 89.56 176 ILE A O 1
ATOM 1438 N N . PHE A 1 177 ? -11.988 7.816 2.467 1.00 89.69 177 PHE A N 1
ATOM 1439 C CA . PHE A 1 177 ? -12.061 9.207 2.910 1.00 89.69 177 PHE A CA 1
ATOM 1440 C C . PHE A 1 177 ? -13.500 9.697 3.069 1.00 89.69 177 PHE A C 1
ATOM 1442 O O . PHE A 1 177 ? -13.881 10.162 4.142 1.00 89.69 177 PHE A O 1
ATOM 1449 N N . THR A 1 178 ? -14.329 9.527 2.039 1.00 88.62 178 THR A N 1
ATOM 1450 C CA . THR A 1 178 ? -15.745 9.924 2.078 1.00 88.62 178 THR A CA 1
ATOM 1451 C C . THR A 1 178 ? -16.502 9.236 3.213 1.00 88.62 178 THR A C 1
ATOM 1453 O O . THR A 1 178 ? -17.316 9.866 3.891 1.00 88.62 178 THR A O 1
ATOM 1456 N N . ARG A 1 179 ? -16.201 7.962 3.489 1.00 85.19 179 ARG A N 1
ATOM 1457 C CA . ARG A 1 179 ? -16.815 7.212 4.588 1.00 85.19 179 ARG A CA 1
ATOM 1458 C C . ARG A 1 179 ? -16.387 7.718 5.966 1.00 85.19 179 ARG A C 1
ATOM 1460 O O . ARG A 1 179 ? -17.247 7.897 6.825 1.00 85.19 179 ARG A O 1
ATOM 1467 N N . VAL A 1 180 ? -15.100 7.999 6.168 1.00 82.88 180 VAL A N 1
ATOM 1468 C CA . VAL A 1 180 ? -14.583 8.581 7.422 1.00 82.88 180 VAL A CA 1
ATOM 1469 C C . VAL A 1 180 ? -15.186 9.949 7.685 1.00 82.88 180 VAL A C 1
ATOM 1471 O O . VAL A 1 180 ? -15.644 10.230 8.792 1.00 82.88 180 VAL A O 1
ATOM 1474 N N . VAL A 1 181 ? -15.229 10.789 6.654 1.00 83.06 181 VAL A N 1
ATOM 1475 C CA . VAL A 1 181 ? -15.828 12.119 6.728 1.00 83.06 181 VAL A CA 1
ATOM 1476 C C . VAL A 1 181 ? -17.311 12.017 7.092 1.00 83.06 181 VAL A C 1
ATOM 1478 O O . VAL A 1 181 ? -17.769 12.719 7.995 1.00 83.06 181 VAL A O 1
ATOM 1481 N N . ARG A 1 182 ? -18.051 11.082 6.480 1.00 82.94 182 ARG A N 1
ATOM 1482 C CA . ARG A 1 182 ? -19.451 10.816 6.837 1.00 82.94 182 ARG A CA 1
ATOM 1483 C C . ARG A 1 182 ? -19.606 10.393 8.298 1.00 82.94 182 ARG A C 1
ATOM 1485 O O . ARG A 1 182 ? -20.537 10.853 8.954 1.00 82.94 182 ARG A O 1
ATOM 1492 N N . TRP A 1 183 ? -18.714 9.556 8.826 1.00 77.12 183 TRP A N 1
ATOM 1493 C CA . TRP A 1 183 ? -18.749 9.165 10.239 1.00 77.12 183 TRP A CA 1
ATOM 1494 C C . TRP A 1 183 ? -18.504 10.339 11.179 1.00 77.12 183 TRP A C 1
ATOM 1496 O O . TRP A 1 183 ? -19.262 10.494 12.135 1.00 77.12 183 TRP A O 1
ATOM 1506 N N . LYS A 1 184 ? -17.525 11.197 10.869 1.00 78.25 184 LYS A N 1
ATOM 1507 C CA . LYS A 1 184 ? -17.246 12.407 11.650 1.00 78.25 184 LYS A CA 1
ATOM 1508 C C . LYS A 1 184 ? -18.454 13.347 11.695 1.00 78.25 184 LYS A C 1
ATOM 1510 O O . LYS A 1 184 ? -18.835 13.798 12.769 1.00 78.25 184 LYS A O 1
ATOM 1515 N N . PHE A 1 185 ? -19.076 13.631 10.549 1.00 77.00 185 PHE A N 1
ATOM 1516 C CA . PHE A 1 185 ? -20.227 14.542 10.492 1.00 77.00 185 PHE A CA 1
ATOM 1517 C C . PHE A 1 185 ? -21.524 13.923 11.034 1.00 77.00 185 PHE A C 1
ATOM 1519 O O . PHE A 1 185 ? -22.359 14.630 11.594 1.00 77.00 185 PHE A O 1
ATOM 1526 N N . GLY A 1 186 ? -21.699 12.605 10.904 1.00 67.62 186 GLY A N 1
ATOM 1527 C CA . GLY A 1 186 ? -22.864 11.890 11.434 1.00 67.62 186 GLY A CA 1
ATOM 1528 C C . GLY A 1 186 ? -22.858 11.751 12.958 1.00 67.62 186 GLY A C 1
ATOM 1529 O O . GLY A 1 186 ? -23.907 11.540 13.573 1.00 67.62 186 GLY A O 1
ATOM 1530 N N . SER A 1 187 ? -21.698 11.888 13.600 1.00 64.06 187 SER A N 1
ATOM 1531 C CA . SER A 1 187 ? -21.577 11.791 15.046 1.00 64.06 187 SER A CA 1
ATOM 1532 C C . SER A 1 187 ? -21.671 13.166 15.718 1.00 64.06 187 SER A C 1
ATOM 1534 O O . SER A 1 187 ? -20.670 13.836 15.938 1.00 64.06 187 SER A O 1
ATOM 1536 N N . LYS A 1 188 ? -22.884 13.590 16.096 1.00 55.88 188 LYS A N 1
ATOM 1537 C CA . LYS A 1 188 ? -23.158 14.863 16.806 1.00 55.88 188 LYS A CA 1
ATOM 1538 C C . LYS A 1 188 ? -22.627 14.935 18.264 1.00 55.88 188 LYS A C 1
ATOM 1540 O O . LYS A 1 188 ? -23.251 15.568 19.107 1.00 55.88 188 LYS A O 1
ATOM 1545 N N . GLY A 1 189 ? -21.536 14.253 18.617 1.00 55.81 189 GLY A N 1
ATOM 1546 C CA . GLY A 1 189 ? -21.000 14.214 19.989 1.00 55.81 189 GLY A CA 1
ATOM 1547 C C . GLY A 1 189 ? -19.474 14.292 20.030 1.00 55.81 189 GLY A C 1
ATOM 1548 O O . GLY A 1 189 ? -18.852 14.085 18.996 1.00 55.81 189 GLY A O 1
ATOM 1549 N N . LYS A 1 190 ? -18.911 14.572 21.223 1.00 54.09 190 LYS A N 1
ATOM 1550 C CA . LYS A 1 190 ? -17.480 14.744 21.593 1.00 54.09 190 LYS A CA 1
ATOM 1551 C C . LYS A 1 190 ? -16.533 13.602 21.139 1.00 54.09 190 LYS A C 1
ATOM 1553 O O . LYS A 1 190 ? -15.879 12.972 21.959 1.00 54.09 190 LYS A O 1
ATOM 1558 N N . LEU A 1 191 ? -16.451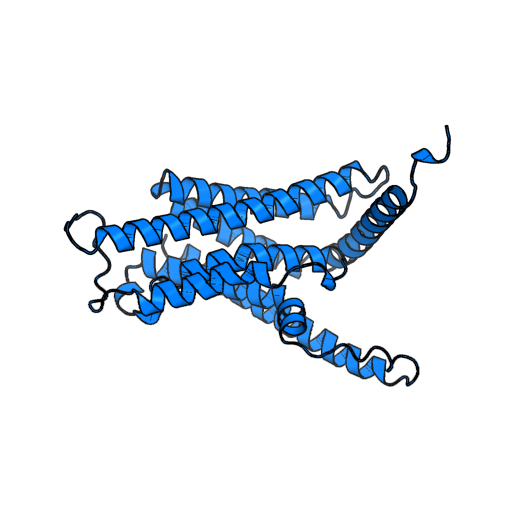 13.318 19.846 1.00 55.94 191 LEU A N 1
ATOM 1559 C CA . LEU A 1 191 ? -15.567 12.320 19.225 1.00 55.94 191 LEU A CA 1
ATOM 1560 C C . LEU A 1 191 ? -14.263 12.960 18.717 1.00 55.94 191 LEU A C 1
ATOM 1562 O O . LEU A 1 191 ? -13.611 12.461 17.809 1.00 55.94 191 LEU A O 1
ATOM 1566 N N . GLU A 1 192 ? -13.894 14.123 19.256 1.00 58.44 192 GLU A N 1
ATOM 1567 C CA . GLU A 1 192 ? -12.918 15.001 18.605 1.00 58.44 192 GLU A CA 1
ATOM 1568 C C . GLU A 1 192 ? -11.457 14.594 18.825 1.00 58.44 192 GLU A C 1
ATOM 1570 O O . GLU A 1 192 ? -10.633 14.851 17.949 1.00 58.44 192 GLU A O 1
ATOM 1575 N N . SER A 1 193 ? -11.121 13.928 19.936 1.00 61.34 193 SER A N 1
ATOM 1576 C CA . SER A 1 193 ? -9.711 13.701 20.292 1.00 61.34 193 SER A CA 1
ATOM 1577 C C . SER A 1 193 ? -9.038 12.614 19.437 1.00 61.34 193 SER A C 1
ATOM 1579 O O . SER A 1 193 ? -7.944 12.828 18.915 1.00 61.34 193 SER A O 1
ATOM 1581 N N . SER A 1 194 ? -9.698 11.469 19.213 1.00 65.00 194 SER A N 1
ATOM 1582 C CA . SER A 1 194 ? -9.073 10.318 18.532 1.00 65.00 194 SER A CA 1
ATOM 1583 C C . SER A 1 194 ? -9.226 10.341 17.004 1.00 65.00 194 SER A C 1
ATOM 1585 O O . SER A 1 194 ? -8.414 9.746 16.294 1.00 65.00 194 SER A O 1
ATOM 1587 N N . PHE A 1 195 ? -10.233 11.042 16.465 1.00 72.44 195 PHE A N 1
ATOM 1588 C CA . PHE A 1 195 ? -10.471 11.123 15.014 1.00 72.44 195 PHE A CA 1
ATOM 1589 C C . PHE A 1 195 ? -9.483 12.028 14.281 1.00 72.44 195 PHE A C 1
ATOM 1591 O O . PHE A 1 195 ? -9.145 11.758 13.127 1.00 72.44 195 PHE A O 1
ATOM 1598 N N . PHE A 1 196 ? -9.040 13.116 14.916 1.00 79.94 196 PHE A N 1
ATOM 1599 C CA . PHE A 1 196 ? -8.157 14.094 14.285 1.00 79.94 196 PHE A CA 1
ATOM 1600 C C . PHE A 1 196 ? -6.851 13.485 13.742 1.00 79.94 196 PHE A C 1
ATOM 1602 O O . PHE A 1 196 ? -6.603 13.642 12.544 1.00 79.94 196 PHE A O 1
ATOM 1609 N N . PRO A 1 197 ? -6.045 12.742 14.532 1.00 81.25 197 PRO A N 1
ATOM 1610 C CA . PRO A 1 197 ? -4.787 12.187 14.031 1.00 81.25 197 PRO A CA 1
ATOM 1611 C C . PRO A 1 197 ? -4.990 11.218 12.860 1.00 81.25 197 PRO A C 1
ATOM 1613 O O . PRO A 1 197 ? -4.205 11.231 11.912 1.00 81.25 197 PRO A O 1
ATOM 1616 N N . LEU A 1 198 ? -6.068 10.427 12.868 1.00 80.88 198 LEU A N 1
ATOM 1617 C CA . LEU A 1 198 ? -6.351 9.517 11.763 1.00 80.88 198 LEU A CA 1
ATOM 1618 C C . LEU A 1 198 ? -6.800 10.256 10.499 1.00 80.88 198 LEU A C 1
ATOM 1620 O O . LEU A 1 198 ? -6.385 9.894 9.403 1.00 80.88 198 LEU A O 1
ATOM 1624 N N . ILE A 1 199 ? -7.629 11.294 10.628 1.00 84.50 199 ILE A N 1
ATOM 1625 C CA . ILE A 1 199 ? -8.035 12.110 9.477 1.00 84.50 199 ILE A CA 1
ATOM 1626 C C . ILE A 1 199 ? -6.816 12.793 8.864 1.00 84.50 199 ILE A C 1
ATOM 1628 O O . ILE A 1 199 ? -6.682 12.781 7.645 1.00 84.50 199 ILE A O 1
ATOM 1632 N N . CYS A 1 200 ? -5.902 13.319 9.682 1.00 88.19 200 CYS A N 1
ATOM 1633 C CA . CYS A 1 200 ? -4.637 13.869 9.198 1.00 88.19 200 CYS A CA 1
ATOM 1634 C C . CYS A 1 200 ? -3.828 12.819 8.423 1.00 88.19 200 CYS A C 1
ATOM 1636 O O . CYS A 1 200 ? -3.375 13.095 7.313 1.00 88.19 200 CYS A O 1
ATOM 1638 N N . LEU A 1 201 ? -3.712 11.597 8.954 1.00 89.19 201 LEU A N 1
ATOM 1639 C CA . LEU A 1 201 ? -3.022 10.492 8.283 1.00 89.19 201 LEU A CA 1
ATOM 1640 C C . LEU A 1 201 ? -3.704 10.101 6.964 1.00 89.19 201 LEU A C 1
ATOM 1642 O O . LEU A 1 201 ? -3.028 9.836 5.972 1.00 89.19 201 LEU A O 1
ATOM 1646 N N . LEU A 1 202 ? -5.036 10.112 6.922 1.00 90.12 202 LEU A N 1
ATOM 1647 C CA . LEU A 1 202 ? -5.821 9.781 5.736 1.00 90.12 202 LEU A CA 1
ATOM 1648 C C . LEU A 1 202 ? -5.727 10.861 4.653 1.00 90.12 202 LEU A C 1
ATOM 1650 O O . LEU A 1 202 ? -5.5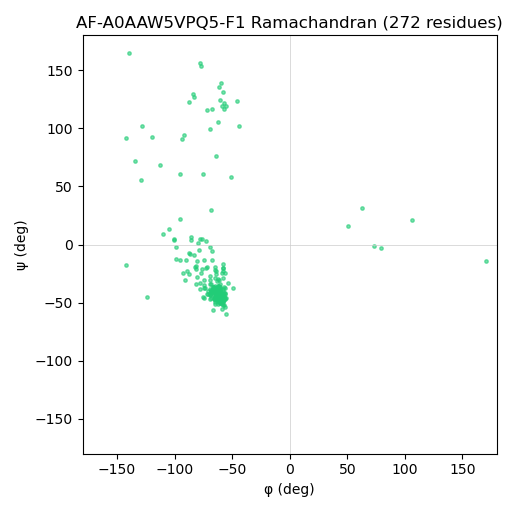59 10.532 3.482 1.00 90.12 202 LEU A O 1
ATOM 1654 N N . VAL A 1 203 ? -5.787 12.138 5.038 1.00 92.88 203 VAL A N 1
ATOM 1655 C CA . VAL A 1 203 ? -5.562 13.278 4.136 1.00 92.88 203 VAL A CA 1
ATOM 1656 C C . VAL A 1 203 ? -4.149 13.221 3.570 1.00 92.88 203 VAL A C 1
ATOM 1658 O O . VAL A 1 203 ? -3.970 13.363 2.363 1.00 92.88 203 VAL A O 1
ATOM 1661 N N . TYR A 1 204 ? -3.150 12.946 4.412 1.00 94.81 204 TYR A N 1
ATOM 1662 C CA . TYR A 1 204 ? -1.771 12.814 3.957 1.00 94.81 204 TYR A CA 1
ATOM 1663 C C . TYR A 1 204 ? -1.587 11.607 3.026 1.00 94.81 204 TYR A C 1
ATOM 1665 O O . TYR A 1 204 ? -0.938 11.715 1.991 1.00 94.81 204 TYR A O 1
ATOM 1673 N N . SER A 1 205 ? -2.243 10.482 3.318 1.00 93.69 205 SER A N 1
ATOM 1674 C CA . SER A 1 205 ? -2.250 9.309 2.434 1.00 93.69 205 SER A CA 1
ATOM 1675 C C . SER A 1 205 ? -2.899 9.613 1.079 1.00 93.69 205 SER A C 1
ATOM 1677 O O . SER A 1 205 ? -2.371 9.224 0.040 1.00 93.69 205 SER A O 1
ATOM 1679 N N . LEU A 1 206 ? -4.018 10.345 1.067 1.00 94.69 206 LEU A N 1
ATOM 1680 C CA . LEU A 1 206 ? -4.671 10.786 -0.166 1.00 94.69 206 LEU A CA 1
ATOM 1681 C C . LEU A 1 206 ? -3.762 11.728 -0.967 1.00 94.69 206 LEU A C 1
ATOM 1683 O O . LEU A 1 206 ? -3.641 11.568 -2.178 1.00 94.69 206 LEU A O 1
ATOM 1687 N N . PHE A 1 207 ? -3.077 12.658 -0.297 1.00 95.69 207 PHE A N 1
ATOM 1688 C CA . PHE A 1 207 ? -2.093 13.545 -0.918 1.00 95.69 207 PHE A CA 1
ATOM 1689 C C . PHE A 1 207 ? -0.947 12.770 -1.591 1.00 95.69 207 PHE A C 1
ATOM 1691 O O . PHE A 1 207 ? -0.580 13.080 -2.726 1.00 95.69 207 PHE A O 1
ATOM 1698 N N . VAL A 1 208 ? -0.415 11.734 -0.931 1.00 95.19 208 VAL A N 1
ATOM 1699 C CA . VAL A 1 208 ? 0.610 10.845 -1.508 1.00 95.19 208 VAL A CA 1
ATOM 1700 C C . VAL A 1 208 ? 0.089 10.162 -2.773 1.00 95.19 208 VAL A C 1
ATOM 1702 O O . VAL A 1 208 ? 0.759 10.190 -3.803 1.00 95.19 208 VAL A O 1
ATOM 1705 N N . VAL A 1 209 ? -1.120 9.594 -2.734 1.00 94.38 209 VAL A N 1
ATOM 1706 C CA . VAL A 1 209 ? -1.711 8.921 -3.903 1.00 94.38 209 VAL A CA 1
ATOM 1707 C C . VAL A 1 209 ? -1.956 9.898 -5.051 1.00 94.38 209 VAL A C 1
ATOM 1709 O O . VAL A 1 209 ? -1.598 9.594 -6.184 1.00 94.38 209 VAL A O 1
ATOM 1712 N N . VAL A 1 210 ? -2.487 11.091 -4.776 1.00 94.12 210 VAL A N 1
ATOM 1713 C CA . VAL A 1 210 ? -2.675 12.137 -5.796 1.00 94.12 210 VAL A CA 1
ATOM 1714 C C . VAL A 1 210 ? -1.339 12.557 -6.407 1.00 94.12 210 VAL A C 1
ATOM 1716 O O . VAL A 1 210 ? -1.252 12.733 -7.619 1.00 94.12 210 VAL A O 1
ATOM 1719 N N . SER A 1 211 ? -0.279 12.643 -5.604 1.00 93.31 211 SER A N 1
ATOM 1720 C CA . SER A 1 211 ? 1.065 12.949 -6.097 1.00 93.31 211 SER A CA 1
ATOM 1721 C C . SER A 1 211 ? 1.583 11.866 -7.050 1.00 93.31 211 SER A C 1
ATOM 1723 O O . SER A 1 211 ? 2.136 12.202 -8.095 1.00 93.31 211 SER A O 1
ATOM 1725 N N . PHE A 1 212 ? 1.341 10.579 -6.767 1.00 91.81 212 PHE A N 1
ATOM 1726 C CA . PHE A 1 212 ? 1.644 9.498 -7.715 1.00 91.81 212 PHE A CA 1
ATOM 1727 C C . PHE A 1 212 ? 0.779 9.545 -8.977 1.00 91.81 212 PHE A C 1
ATOM 1729 O O . PHE A 1 212 ? 1.309 9.338 -10.062 1.00 91.81 212 PHE A O 1
ATOM 1736 N N . VAL A 1 213 ? -0.518 9.857 -8.871 1.00 91.31 213 VAL A N 1
ATOM 1737 C CA . VAL A 1 213 ? -1.404 10.025 -10.041 1.00 91.31 213 VAL A CA 1
ATOM 1738 C C . VAL A 1 213 ? -0.865 11.122 -10.957 1.00 91.31 213 VAL A C 1
ATOM 1740 O O . VAL A 1 213 ? -0.688 10.900 -12.153 1.00 91.31 213 VAL A O 1
ATOM 1743 N N . ILE A 1 214 ? -0.566 12.297 -10.394 1.00 90.31 214 ILE A N 1
ATOM 1744 C CA . ILE A 1 214 ? -0.057 13.439 -11.158 1.00 90.31 214 ILE A CA 1
ATOM 1745 C C . ILE A 1 214 ? 1.302 13.100 -11.771 1.00 90.31 214 ILE A C 1
ATOM 1747 O O . ILE A 1 214 ? 1.547 13.371 -12.948 1.00 90.31 214 ILE A O 1
ATOM 1751 N N . SER A 1 215 ? 2.173 12.476 -10.978 1.00 89.00 215 SER A N 1
ATOM 1752 C CA . SER A 1 215 ? 3.499 12.091 -11.432 1.00 89.00 215 SER A CA 1
ATOM 1753 C C . SER A 1 215 ? 3.463 11.065 -12.560 1.00 89.00 215 SER A C 1
ATOM 1755 O O . SER A 1 215 ? 4.295 11.146 -13.458 1.00 89.00 215 SER A O 1
ATOM 1757 N N . GLN A 1 216 ? 2.547 10.099 -12.509 1.00 85.75 216 GLN A N 1
ATOM 1758 C CA . GLN A 1 216 ? 2.480 9.033 -13.502 1.00 85.75 216 GLN A CA 1
ATOM 1759 C C . GLN A 1 216 ? 1.823 9.494 -14.805 1.00 85.75 216 GLN A C 1
ATOM 1761 O O . GLN A 1 216 ? 2.234 9.059 -15.875 1.00 85.75 216 GLN A O 1
ATOM 1766 N N . LEU A 1 217 ? 0.787 10.336 -14.720 1.00 82.38 217 LEU A N 1
ATOM 1767 C CA . LEU A 1 217 ? -0.014 10.723 -15.885 1.00 82.38 217 LEU A CA 1
ATOM 1768 C C . LEU A 1 217 ? 0.497 11.980 -16.594 1.00 82.38 217 LEU A C 1
ATOM 1770 O O . LEU A 1 217 ? 0.297 12.105 -17.798 1.00 82.38 217 LEU A O 1
ATOM 1774 N N . PHE A 1 218 ? 1.117 12.916 -15.869 1.00 81.31 218 PHE A N 1
ATOM 1775 C CA . PHE A 1 218 ? 1.441 14.237 -16.417 1.00 81.31 218 PHE A CA 1
ATOM 1776 C C . PHE A 1 218 ? 2.925 14.589 -16.316 1.00 81.31 218 PHE A C 1
ATOM 1778 O O . PHE A 1 218 ? 3.493 15.093 -17.280 1.00 81.31 218 PHE A O 1
ATOM 1785 N N . PHE A 1 219 ? 3.565 14.344 -15.165 1.00 81.56 219 PHE A N 1
ATOM 1786 C CA . PHE A 1 219 ? 4.916 14.854 -14.906 1.00 81.56 219 PHE A CA 1
ATOM 1787 C C . PHE A 1 219 ? 5.794 13.865 -14.135 1.00 81.56 219 PHE A C 1
ATOM 1789 O O . PHE A 1 219 ? 5.882 13.924 -12.909 1.00 81.56 219 PHE A O 1
ATOM 1796 N N . MET A 1 220 ? 6.546 13.030 -14.856 1.00 79.56 220 MET A N 1
ATOM 1797 C CA . MET A 1 220 ? 7.480 12.064 -14.256 1.00 79.56 220 MET A CA 1
ATOM 1798 C C . MET A 1 220 ? 8.555 12.730 -13.371 1.00 79.56 220 MET A C 1
ATOM 1800 O O . MET A 1 220 ? 9.038 12.128 -12.418 1.00 79.56 220 MET A O 1
ATOM 1804 N N . LEU A 1 221 ? 8.878 14.008 -13.604 1.00 80.31 221 LEU A N 1
ATOM 1805 C CA . LEU A 1 221 ? 9.780 14.798 -12.750 1.00 80.31 221 LEU A CA 1
ATOM 1806 C C . LEU A 1 221 ? 9.303 14.896 -11.287 1.00 80.31 221 LEU A C 1
ATOM 1808 O O . LEU A 1 221 ? 10.124 15.002 -10.377 1.00 80.31 221 LEU A O 1
ATOM 1812 N N . LEU A 1 222 ? 7.989 14.825 -11.038 1.00 85.25 222 LEU A N 1
ATOM 1813 C CA . LEU A 1 222 ? 7.414 14.848 -9.688 1.00 85.25 222 LEU A CA 1
ATOM 1814 C C . LEU A 1 222 ? 7.522 13.497 -8.965 1.00 85.25 222 LEU A C 1
ATOM 1816 O O . LEU A 1 222 ? 7.218 13.413 -7.773 1.00 85.25 222 LEU A O 1
ATOM 1820 N N . PHE A 1 223 ? 8.006 12.452 -9.638 1.00 86.19 223 PHE A N 1
ATOM 1821 C CA . PHE A 1 223 ? 8.044 11.097 -9.094 1.00 86.19 223 PHE A CA 1
ATOM 1822 C C . PHE A 1 223 ? 8.926 10.993 -7.855 1.00 86.19 223 PHE A C 1
ATOM 1824 O O . PHE A 1 223 ? 8.546 10.368 -6.865 1.00 86.19 223 PHE A O 1
ATOM 1831 N N . GLY A 1 224 ? 10.067 11.688 -7.853 1.00 86.25 224 GLY A N 1
ATOM 1832 C CA . GLY A 1 224 ? 10.943 11.756 -6.683 1.00 86.25 224 GLY A CA 1
ATOM 1833 C C . GLY A 1 224 ? 10.256 12.380 -5.462 1.00 86.25 224 GLY A C 1
ATOM 1834 O O . GLY A 1 224 ? 10.439 11.905 -4.340 1.00 86.25 224 GLY A O 1
ATOM 1835 N N . VAL A 1 225 ? 9.414 13.397 -5.677 1.00 90.31 225 VAL A N 1
ATOM 1836 C CA . VAL A 1 225 ? 8.631 14.047 -4.611 1.00 90.31 225 VAL A CA 1
ATOM 1837 C C . VAL A 1 225 ? 7.556 13.099 -4.081 1.00 90.31 225 VAL A C 1
ATOM 1839 O O . VAL A 1 225 ? 7.401 12.975 -2.866 1.00 90.31 225 VAL A O 1
ATOM 1842 N N . ALA A 1 226 ? 6.861 12.376 -4.964 1.00 92.00 226 ALA A N 1
ATOM 1843 C CA . ALA A 1 226 ? 5.876 11.369 -4.569 1.00 92.00 226 ALA A CA 1
ATOM 1844 C C . ALA A 1 226 ? 6.514 10.233 -3.746 1.00 92.00 226 ALA A C 1
ATOM 1846 O O . ALA A 1 226 ? 5.980 9.841 -2.706 1.00 92.00 226 ALA A O 1
ATOM 1847 N N . CYS A 1 227 ? 7.703 9.769 -4.144 1.00 91.81 227 CYS A N 1
ATOM 1848 C CA . CYS A 1 227 ? 8.471 8.771 -3.396 1.00 91.81 227 CYS A CA 1
ATOM 1849 C C . CYS A 1 227 ? 8.865 9.276 -2.005 1.00 91.81 227 CYS A C 1
ATOM 1851 O O . CYS A 1 227 ? 8.709 8.558 -1.018 1.00 91.81 227 CYS A O 1
ATOM 1853 N N . PHE A 1 228 ? 9.332 10.524 -1.908 1.00 93.44 228 PHE A N 1
ATOM 1854 C CA . PHE A 1 228 ? 9.638 11.149 -0.624 1.00 93.44 228 PHE A CA 1
ATOM 1855 C C . PHE A 1 228 ? 8.402 11.248 0.275 1.00 93.44 228 PHE A C 1
ATOM 1857 O O . PHE A 1 228 ? 8.467 10.884 1.450 1.00 93.44 228 PHE A O 1
ATOM 1864 N N . ALA A 1 229 ? 7.264 11.674 -0.277 1.00 95.06 229 ALA A N 1
ATOM 1865 C CA . ALA A 1 229 ? 6.010 11.763 0.459 1.00 95.06 229 ALA A CA 1
ATOM 1866 C C . ALA A 1 229 ? 5.543 10.385 0.968 1.00 95.06 229 ALA A C 1
ATOM 1868 O O . ALA A 1 229 ? 5.107 10.271 2.113 1.00 95.06 229 ALA A O 1
ATOM 1869 N N . LEU A 1 230 ? 5.705 9.320 0.172 1.00 95.12 230 LEU A N 1
ATOM 1870 C CA . LEU A 1 230 ? 5.406 7.950 0.599 1.00 95.12 230 LEU A CA 1
ATOM 1871 C C . LEU A 1 230 ? 6.335 7.465 1.713 1.00 95.12 230 LEU A C 1
ATOM 1873 O O . LEU A 1 230 ? 5.863 6.908 2.702 1.00 95.12 230 LEU A O 1
ATOM 1877 N N . THR A 1 231 ? 7.645 7.685 1.587 1.00 94.94 231 THR A N 1
ATOM 1878 C CA . THR A 1 231 ? 8.607 7.323 2.638 1.00 94.94 231 THR A CA 1
ATOM 1879 C C . THR A 1 231 ? 8.305 8.074 3.937 1.00 94.94 231 THR A C 1
ATOM 1881 O O . THR A 1 231 ? 8.274 7.466 5.006 1.00 94.94 231 THR A O 1
ATOM 1884 N N . SER A 1 232 ? 7.993 9.369 3.850 1.00 95.56 232 SER A N 1
ATOM 1885 C CA . SER A 1 232 ? 7.556 10.188 4.985 1.00 95.56 232 SER A CA 1
ATOM 1886 C C . SER A 1 232 ? 6.272 9.646 5.629 1.00 95.56 232 SER A C 1
ATOM 1888 O O . SER A 1 232 ? 6.211 9.496 6.848 1.00 95.56 232 SER A O 1
ATOM 1890 N N . LEU A 1 233 ? 5.270 9.263 4.827 1.00 95.44 233 LEU A N 1
ATOM 1891 C CA . LEU A 1 233 ? 4.033 8.645 5.317 1.00 95.44 233 LEU A CA 1
ATOM 1892 C C . LEU A 1 233 ? 4.310 7.344 6.081 1.00 95.44 233 LEU A C 1
ATOM 1894 O O . LEU A 1 233 ? 3.755 7.140 7.158 1.00 95.44 233 LEU A O 1
ATOM 1898 N N . LEU A 1 234 ? 5.182 6.480 5.559 1.00 94.94 234 LEU A N 1
ATOM 1899 C CA . LEU A 1 234 ? 5.555 5.227 6.219 1.00 94.94 234 LEU A CA 1
ATOM 1900 C C . LEU A 1 234 ? 6.266 5.471 7.555 1.00 94.94 234 LEU A C 1
ATOM 1902 O O . LEU A 1 234 ? 5.949 4.814 8.547 1.00 94.94 234 LEU A O 1
ATOM 1906 N N . ILE A 1 235 ? 7.183 6.441 7.605 1.00 94.06 235 ILE A N 1
ATOM 1907 C CA . ILE A 1 235 ? 7.852 6.845 8.850 1.00 94.06 235 ILE A CA 1
ATOM 1908 C C . ILE A 1 235 ? 6.824 7.377 9.851 1.00 94.06 235 ILE A C 1
ATOM 1910 O O . ILE A 1 235 ? 6.849 6.990 11.016 1.00 94.06 235 ILE A O 1
ATOM 1914 N N . LEU A 1 236 ? 5.885 8.213 9.405 1.00 92.25 236 LEU A N 1
ATOM 1915 C CA . LEU A 1 236 ? 4.827 8.750 10.255 1.00 92.25 236 LEU A CA 1
ATOM 1916 C C . LEU A 1 236 ? 3.940 7.635 10.821 1.00 92.25 236 LEU A C 1
ATOM 1918 O O . LEU A 1 236 ? 3.659 7.641 12.017 1.00 92.25 236 LEU A O 1
ATOM 1922 N N . ILE A 1 237 ? 3.555 6.647 10.006 1.00 90.69 237 ILE A N 1
ATOM 1923 C CA . ILE A 1 237 ? 2.805 5.465 10.462 1.00 90.69 237 ILE A CA 1
ATOM 1924 C C . ILE A 1 237 ? 3.603 4.693 11.523 1.00 90.69 237 ILE A C 1
ATOM 1926 O O . ILE A 1 237 ? 3.042 4.309 12.551 1.00 90.69 237 ILE A O 1
ATOM 1930 N N . LEU A 1 238 ? 4.906 4.488 11.308 1.00 90.31 238 LEU A N 1
ATOM 1931 C CA . LEU A 1 238 ? 5.774 3.801 12.265 1.00 90.31 238 LEU A CA 1
ATOM 1932 C C . LEU A 1 238 ? 5.869 4.560 13.594 1.00 90.31 238 LEU A C 1
ATOM 1934 O O . LEU A 1 238 ? 5.652 3.968 14.651 1.00 90.31 238 LEU A O 1
ATOM 1938 N N . LEU A 1 239 ? 6.131 5.867 13.549 1.00 89.69 239 LEU A N 1
ATOM 1939 C CA . LEU A 1 239 ? 6.196 6.718 14.739 1.00 89.69 239 LEU A CA 1
ATOM 1940 C C . LEU A 1 239 ? 4.865 6.734 15.489 1.00 89.69 239 LEU A C 1
ATOM 1942 O O . LEU A 1 239 ? 4.842 6.626 16.715 1.00 89.69 239 LEU A O 1
ATOM 1946 N N . PHE A 1 240 ? 3.753 6.804 14.759 1.00 85.56 240 PHE A N 1
ATOM 1947 C CA . PHE A 1 240 ? 2.422 6.751 15.344 1.00 85.56 240 PHE A CA 1
ATOM 1948 C C . PHE A 1 240 ? 2.177 5.422 16.064 1.00 85.56 240 PHE A C 1
ATOM 1950 O O . PHE A 1 240 ? 1.708 5.406 17.202 1.00 85.56 240 PHE A O 1
ATOM 1957 N N . LYS A 1 241 ? 2.579 4.304 15.447 1.00 83.69 241 LYS A N 1
ATOM 1958 C CA . LYS A 1 241 ? 2.483 2.971 16.052 1.00 83.69 241 LYS A CA 1
ATOM 1959 C C . LYS A 1 241 ? 3.351 2.833 17.310 1.00 83.69 241 LYS A C 1
ATOM 1961 O O . LYS A 1 241 ? 2.938 2.174 18.262 1.00 83.69 241 LYS A O 1
ATOM 1966 N N . MET A 1 242 ? 4.540 3.437 17.327 1.00 84.75 242 MET A N 1
ATOM 1967 C CA . MET A 1 242 ? 5.461 3.372 18.467 1.00 84.75 242 MET A CA 1
ATOM 1968 C C . MET A 1 242 ? 5.008 4.242 19.645 1.00 84.75 242 MET A C 1
ATOM 1970 O O . MET A 1 242 ? 5.010 3.767 20.781 1.00 84.75 242 MET A O 1
ATOM 1974 N N . ASN A 1 243 ? 4.597 5.483 19.375 1.00 82.50 243 ASN A N 1
ATOM 1975 C CA . ASN A 1 243 ? 4.357 6.498 20.406 1.00 82.50 243 ASN A CA 1
ATOM 1976 C C . ASN A 1 243 ? 2.902 6.552 20.892 1.00 82.50 243 ASN A C 1
ATOM 1978 O O . ASN A 1 243 ? 2.649 6.988 22.011 1.00 82.50 243 ASN A O 1
ATOM 1982 N N . HIS A 1 244 ? 1.941 6.105 20.079 1.00 75.56 244 HIS A N 1
ATOM 1983 C CA . HIS A 1 244 ? 0.512 6.298 20.338 1.00 75.56 244 HIS A CA 1
ATOM 1984 C C . HIS A 1 244 ? -0.284 4.991 20.237 1.00 75.56 244 HIS A C 1
ATOM 1986 O O . HIS A 1 244 ? -1.287 4.898 19.525 1.00 75.56 244 HIS A O 1
ATOM 1992 N N . LYS A 1 245 ? 0.134 3.976 21.006 1.00 71.12 245 LYS A N 1
ATOM 1993 C CA . LYS A 1 245 ? -0.524 2.653 21.057 1.00 71.12 245 LYS A CA 1
ATOM 1994 C C . LYS A 1 245 ? -2.012 2.712 21.422 1.00 71.12 245 LYS A C 1
ATOM 1996 O O . LYS A 1 245 ? -2.755 1.811 21.051 1.00 71.12 245 LYS A O 1
ATOM 2001 N N . GLU A 1 246 ? -2.448 3.764 22.112 1.00 68.94 246 GLU A N 1
ATOM 2002 C CA . GLU A 1 246 ? -3.835 3.947 22.556 1.00 68.94 246 GLU A CA 1
ATOM 2003 C C . GLU A 1 246 ? -4.766 4.508 21.471 1.00 68.94 246 GLU A C 1
ATOM 2005 O O . GLU A 1 246 ? -5.981 4.347 21.559 1.00 68.94 246 GLU A O 1
ATOM 2010 N N . VAL A 1 247 ? -4.239 5.123 20.405 1.00 66.56 247 VAL A N 1
ATOM 2011 C CA . VAL A 1 247 ? -5.106 5.794 19.420 1.00 66.56 247 VAL A CA 1
ATOM 2012 C C . VAL A 1 247 ? -5.852 4.798 18.536 1.00 66.56 247 VAL A C 1
ATOM 2014 O O . VAL A 1 247 ? -7.025 5.006 18.242 1.00 66.56 247 VAL A O 1
ATOM 2017 N N . ILE A 1 248 ? -5.218 3.688 18.153 1.00 69.94 248 ILE A N 1
ATOM 2018 C CA . ILE A 1 248 ? -5.872 2.629 17.367 1.00 69.94 248 ILE A CA 1
ATOM 2019 C C . ILE A 1 248 ? -7.052 1.990 18.130 1.00 69.94 248 ILE A C 1
ATOM 2021 O O . ILE A 1 248 ? -8.144 1.942 17.560 1.00 69.94 248 ILE A O 1
ATOM 2025 N N . PRO A 1 249 ? -6.910 1.524 19.390 1.00 68.31 249 PRO A N 1
ATOM 2026 C CA . PRO A 1 249 ? -8.036 0.956 20.132 1.00 68.31 249 PRO A CA 1
ATOM 2027 C C . PRO A 1 249 ? -9.117 1.997 20.464 1.00 68.31 249 PRO A C 1
ATOM 2029 O O . PRO A 1 249 ? -10.306 1.682 20.367 1.00 68.31 249 PRO A O 1
ATOM 2032 N N . ASN A 1 250 ? -8.743 3.248 20.766 1.00 69.94 250 ASN A N 1
ATOM 2033 C CA . ASN A 1 250 ? -9.721 4.320 20.980 1.00 69.94 250 ASN A CA 1
ATOM 2034 C C . ASN A 1 250 ? -10.521 4.588 19.698 1.00 69.94 250 ASN A C 1
ATOM 2036 O O . ASN A 1 250 ? -11.752 4.570 19.728 1.00 69.94 250 ASN A O 1
ATOM 2040 N N . PHE A 1 251 ? -9.849 4.696 18.549 1.00 69.19 251 PHE A N 1
ATOM 2041 C CA . PHE A 1 251 ? -10.498 4.838 17.247 1.00 69.19 251 PHE A CA 1
ATOM 2042 C C . PHE A 1 251 ? -11.417 3.654 16.913 1.00 69.19 251 PHE A C 1
ATOM 2044 O O . PHE A 1 251 ? -12.552 3.864 16.490 1.00 69.19 251 PHE A O 1
ATOM 2051 N N . GLN A 1 252 ? -10.981 2.414 17.152 1.00 72.19 252 GLN A N 1
ATOM 2052 C CA . GLN A 1 252 ? -11.819 1.223 16.968 1.00 72.19 252 GLN A CA 1
ATOM 2053 C C . GLN A 1 252 ? -13.117 1.314 17.774 1.00 72.19 252 GLN A C 1
ATOM 2055 O O . GLN A 1 252 ? -14.197 1.040 17.245 1.00 72.19 252 GLN A O 1
ATOM 2060 N N . SER A 1 253 ? -13.024 1.714 19.046 1.00 68.62 253 SER A N 1
ATOM 2061 C CA . SER A 1 253 ? -14.190 1.851 19.921 1.00 68.62 253 SER A CA 1
ATOM 2062 C C . SER A 1 253 ? -15.161 2.923 19.409 1.00 68.62 253 SER A C 1
ATOM 2064 O O . SER A 1 253 ? -16.370 2.697 19.319 1.00 68.62 253 SER A O 1
ATOM 2066 N N . GLU A 1 254 ? -14.622 4.057 18.971 1.00 70.69 254 GLU A N 1
ATOM 2067 C CA . GLU A 1 254 ? 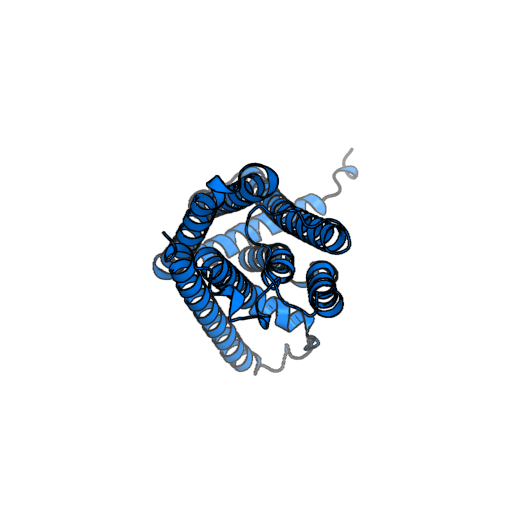-15.381 5.203 18.496 1.00 70.69 254 GLU A CA 1
ATOM 2068 C C . GLU A 1 254 ? -16.038 4.953 17.126 1.00 70.69 254 GLU A C 1
ATOM 2070 O O . GLU A 1 254 ? -17.222 5.253 16.936 1.00 70.69 254 GLU A O 1
ATOM 2075 N N . VAL A 1 255 ? -15.330 4.325 16.179 1.00 72.44 255 VAL A N 1
ATOM 2076 C CA . VAL A 1 255 ? -15.912 3.920 14.889 1.00 72.44 255 VAL A CA 1
ATOM 2077 C C . VAL A 1 255 ? -16.984 2.867 15.081 1.00 72.44 255 VAL A C 1
ATOM 2079 O O . VAL A 1 255 ? -18.012 2.924 14.406 1.00 72.44 255 VAL A O 1
ATOM 2082 N N . ARG A 1 256 ? -16.803 1.923 16.009 1.00 71.94 256 ARG A N 1
ATOM 2083 C CA . ARG A 1 256 ? -17.832 0.922 16.304 1.00 71.94 256 ARG A CA 1
ATOM 2084 C C . ARG A 1 256 ? -19.127 1.585 16.766 1.00 71.94 256 ARG A C 1
ATOM 2086 O O . ARG A 1 256 ? -20.203 1.217 16.294 1.00 71.94 256 ARG A O 1
ATOM 2093 N N . LEU A 1 257 ? -19.027 2.612 17.612 1.00 71.75 257 LEU A N 1
ATOM 2094 C CA . LEU A 1 257 ? -20.171 3.422 18.034 1.00 71.75 257 LEU A CA 1
ATOM 2095 C C . LEU A 1 257 ? -20.796 4.196 16.862 1.00 71.75 257 LEU A C 1
ATOM 2097 O O . LEU A 1 257 ? -22.022 4.217 16.728 1.00 71.75 257 LEU A O 1
ATOM 2101 N N . ALA A 1 258 ? -19.983 4.799 15.990 1.00 68.75 258 ALA A N 1
ATOM 2102 C CA . ALA A 1 258 ? -20.470 5.513 14.808 1.00 68.75 258 ALA A CA 1
ATOM 2103 C C . ALA A 1 258 ? -21.186 4.578 13.813 1.00 68.75 258 ALA A C 1
ATOM 2105 O O . ALA A 1 258 ? -22.283 4.889 13.348 1.00 68.75 258 ALA A O 1
ATOM 2106 N N . ARG A 1 259 ? -20.623 3.392 13.547 1.00 70.31 259 ARG A N 1
ATOM 2107 C CA . ARG A 1 259 ? -21.217 2.350 12.693 1.00 70.31 259 ARG A CA 1
ATOM 2108 C C . ARG A 1 259 ? -22.505 1.783 13.277 1.00 70.31 259 ARG A C 1
ATOM 2110 O O . ARG A 1 259 ? -23.445 1.520 12.527 1.00 70.31 259 ARG A O 1
ATOM 2117 N N . TYR A 1 260 ? -22.567 1.598 14.596 1.00 68.50 260 TYR A N 1
ATOM 2118 C CA . TYR A 1 260 ? -23.789 1.166 15.274 1.00 68.50 260 TYR A CA 1
ATOM 2119 C C . TYR A 1 260 ? -24.914 2.191 15.083 1.00 68.50 260 TYR A C 1
ATOM 2121 O O . TYR A 1 260 ? -26.029 1.823 14.714 1.00 68.50 260 TYR A O 1
ATOM 2129 N N . LYS A 1 261 ? -24.609 3.488 15.232 1.00 68.50 261 LYS A N 1
ATOM 2130 C CA . LYS A 1 261 ? -25.564 4.571 14.947 1.00 68.50 261 LYS A CA 1
ATOM 2131 C C . LYS A 1 261 ? -25.992 4.588 13.476 1.00 68.50 261 LYS A C 1
ATOM 2133 O O . LYS A 1 261 ? -27.185 4.666 13.209 1.00 68.50 261 LYS A O 1
ATOM 2138 N N . GLU A 1 262 ? -25.055 4.454 12.536 1.00 69.00 262 GLU A N 1
ATOM 2139 C CA . GLU A 1 262 ? -25.357 4.383 11.096 1.00 69.00 262 GLU A CA 1
ATOM 2140 C C . GLU A 1 262 ? -26.266 3.188 10.757 1.00 69.00 262 GLU A C 1
ATOM 2142 O O . GLU A 1 262 ? -27.232 3.336 10.012 1.00 69.00 262 GLU A O 1
ATOM 2147 N N . SER A 1 263 ? -26.001 2.016 11.338 1.00 65.25 263 SER A N 1
ATOM 2148 C CA . SER A 1 263 ? -26.798 0.805 11.105 1.00 65.25 263 SER A CA 1
ATOM 2149 C C . SER A 1 263 ? -28.202 0.923 11.701 1.00 65.25 263 SER A C 1
ATOM 2151 O O . SER A 1 263 ? -29.172 0.534 11.058 1.00 65.25 263 SER A O 1
ATOM 2153 N N . ARG A 1 264 ? -28.335 1.518 12.895 1.00 63.91 264 ARG A N 1
ATOM 2154 C CA . ARG A 1 264 ? -29.635 1.756 13.539 1.00 63.91 264 ARG A CA 1
ATOM 2155 C C . ARG A 1 264 ? -30.488 2.769 12.770 1.00 63.91 264 ARG A C 1
ATOM 2157 O O . ARG A 1 264 ? -31.689 2.571 12.661 1.00 63.91 264 ARG A O 1
ATOM 2164 N N . LEU A 1 265 ? -29.875 3.814 12.211 1.00 60.59 265 LEU A N 1
ATOM 2165 C CA . LEU A 1 265 ? -30.567 4.793 11.365 1.00 60.59 265 LEU A CA 1
ATOM 2166 C C . LEU A 1 265 ? -31.009 4.201 10.019 1.00 60.59 265 LEU A C 1
ATOM 2168 O O . LEU A 1 265 ? -32.028 4.618 9.492 1.00 60.59 265 LEU A O 1
ATOM 2172 N N . ARG A 1 266 ? -30.275 3.219 9.479 1.00 57.59 266 ARG A N 1
ATOM 2173 C CA . ARG A 1 266 ? -30.677 2.479 8.268 1.00 57.59 266 ARG A CA 1
ATOM 2174 C C . ARG A 1 266 ? -31.755 1.420 8.517 1.00 57.59 266 ARG A C 1
ATOM 2176 O O . ARG A 1 266 ? -32.436 1.047 7.575 1.00 57.59 266 ARG A O 1
ATOM 2183 N N . GLY A 1 267 ? -31.873 0.912 9.746 1.00 56.44 267 GLY A N 1
ATOM 2184 C CA . GLY A 1 267 ? -32.911 -0.049 10.145 1.00 56.44 267 GLY A CA 1
ATOM 2185 C C . GLY A 1 267 ? -34.218 0.592 10.625 1.00 56.44 267 GLY A C 1
ATOM 2186 O O . GLY A 1 267 ? -35.184 -0.121 10.870 1.00 56.44 267 GLY A O 1
ATOM 2187 N N . LEU A 1 26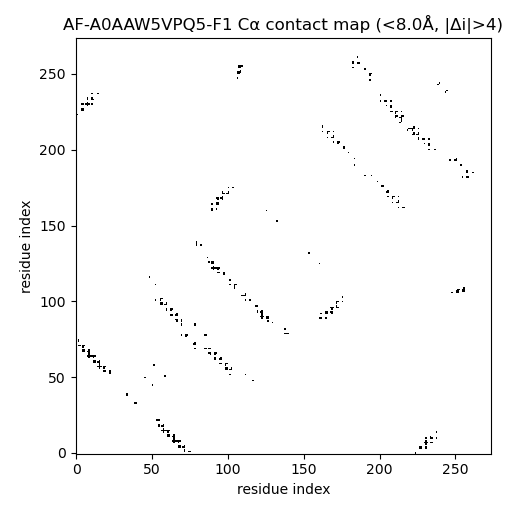8 ? -34.250 1.917 10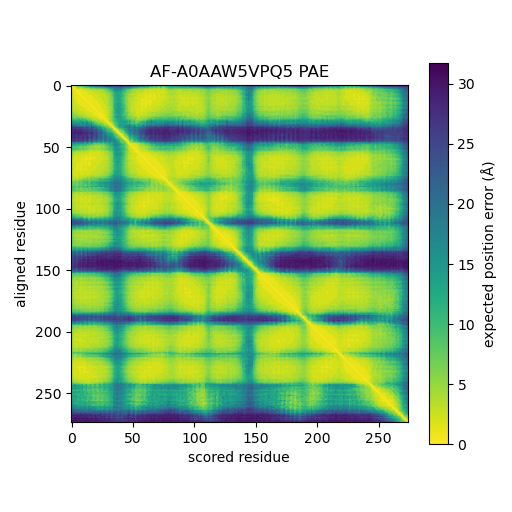.781 1.00 51.59 268 LEU A N 1
ATOM 2188 C CA . LEU A 1 268 ? -35.468 2.689 11.005 1.00 51.59 268 LEU A CA 1
ATOM 2189 C C . LEU A 1 268 ? -35.984 3.141 9.638 1.00 51.59 268 LEU A C 1
ATOM 2191 O O . LEU A 1 268 ? -35.537 4.157 9.113 1.00 51.59 268 LEU A O 1
ATOM 2195 N N . ASP A 1 269 ? -36.902 2.372 9.054 1.00 47.44 269 ASP A N 1
ATOM 2196 C CA . ASP A 1 269 ? -37.688 2.833 7.912 1.00 47.44 269 ASP A CA 1
ATOM 2197 C C . ASP A 1 269 ? -38.530 4.035 8.365 1.00 47.44 269 ASP A C 1
ATOM 2199 O O . ASP A 1 269 ? -39.520 3.901 9.082 1.00 47.44 269 ASP A O 1
ATOM 2203 N N . ILE A 1 270 ? -38.123 5.238 7.956 1.00 54.06 270 ILE A N 1
ATOM 2204 C CA . ILE A 1 270 ? -38.801 6.511 8.272 1.00 54.06 270 ILE A CA 1
ATOM 2205 C C . ILE A 1 270 ? -40.184 6.595 7.579 1.00 54.06 270 ILE A C 1
ATOM 2207 O O . ILE A 1 270 ? -40.979 7.483 7.865 1.00 54.06 270 ILE A O 1
ATOM 2211 N N . ASN A 1 271 ? -40.530 5.618 6.735 1.00 46.69 271 ASN A N 1
ATOM 2212 C CA . ASN A 1 271 ? -41.802 5.552 6.013 1.00 46.69 271 ASN A CA 1
ATOM 2213 C C . ASN A 1 271 ? -42.962 4.899 6.793 1.00 46.69 271 ASN A C 1
ATOM 2215 O O . ASN A 1 271 ? -44.023 4.694 6.214 1.00 46.69 271 ASN A O 1
ATOM 2219 N N . GLN A 1 272 ? -42.801 4.565 8.079 1.00 49.72 272 GLN A N 1
ATOM 2220 C CA . GLN A 1 272 ? -43.902 4.038 8.910 1.00 49.72 272 GLN A CA 1
ATOM 2221 C C . GLN A 1 272 ? -44.551 5.077 9.836 1.00 49.72 272 GLN A C 1
ATOM 2223 O O . GLN A 1 272 ? -45.443 4.739 10.611 1.00 49.72 272 GLN A O 1
ATOM 2228 N N . THR A 1 273 ? -44.141 6.343 9.755 1.00 45.66 273 THR A N 1
ATOM 2229 C CA . THR A 1 273 ? -44.762 7.433 10.516 1.00 45.66 273 THR A CA 1
ATOM 2230 C C . THR A 1 273 ? -44.998 8.646 9.624 1.00 45.66 273 THR A C 1
ATOM 2232 O O . THR A 1 273 ? -44.293 9.646 9.749 1.00 45.66 273 THR A O 1
ATOM 2235 N N . LEU A 1 274 ? -45.968 8.540 8.719 1.00 39.09 274 LEU A N 1
ATOM 2236 C CA . LEU A 1 274 ? -46.736 9.661 8.173 1.00 39.09 274 LEU A CA 1
ATOM 2237 C C . LEU A 1 274 ? -48.158 9.175 7.890 1.00 39.09 274 LEU A C 1
ATOM 2239 O O . LEU A 1 274 ? -48.284 8.121 7.229 1.00 39.09 274 LEU A O 1
#

Organism: NCBI:txid2950025

Solvent-accessible surface area (backbone atoms only — not comparable to full-atom values): 15050 Å² total; per-residue (Å²): 124,60,60,46,29,46,54,28,15,53,49,21,43,53,51,12,54,52,44,44,53,52,47,51,50,53,50,55,53,52,58,63,69,58,73,53,87,85,67,71,84,72,76,70,77,90,44,71,68,59,50,54,62,70,41,18,57,23,51,34,25,41,38,52,16,52,38,22,43,49,52,24,27,57,71,66,60,51,41,73,80,40,66,87,55,67,70,52,49,48,26,36,40,31,41,43,25,53,25,51,52,50,37,49,36,59,53,36,61,48,78,80,86,74,72,63,74,72,61,49,44,63,14,56,53,45,47,51,50,56,67,73,70,50,70,94,78,72,73,74,77,64,94,85,70,90,69,89,84,75,54,59,66,56,50,53,50,50,54,48,53,45,51,51,24,50,51,46,31,46,52,43,48,52,54,54,48,56,51,51,52,49,44,58,71,70,44,94,59,98,61,64,78,54,49,50,65,53,50,53,52,50,53,52,51,47,51,32,49,51,38,44,47,47,13,74,76,77,36,65,85,42,39,65,57,24,44,47,46,44,26,50,50,47,50,50,52,50,50,44,59,71,77,42,69,63,46,59,60,50,34,20,56,53,38,39,53,44,50,50,51,54,51,51,58,71,70,50,69,74,84,80,74,126

Radius of gyration: 21.39 Å; Cα contacts (8 Å, |Δi|>4): 227; chains: 1; bounding box: 67×41×62 Å

Nearest PDB structures (foldseek):
  7evm-assembly1_R  TM=5.086E-01  e=5.875E-02  Homo sapiens
  7dur-assembly1_R  TM=4.711E-01  e=1.188E-01  Homo sapiens
  8jcw-assembly1_3  TM=4.705E-01  e=1.765E-01  Homo sapiens
  7d3s-assembly1_R  TM=5.014E-01  e=4.073E-01  Homo sapiens

Sequence (274 aa):
MNLIPLAGALVAFLLAVSHWIETMQRRIIGKQNALSPVLASRKQEMGLVTFFYHYAATLLFLTLGILQIHIYLELSGEIQFYRYFFGIHIPCLFLIGPLVYIYFEEMGGGDFYKSNPFHFFPSLVSLFFIYLIRPTDFSLFPLGLSIWNQTDNFESMIHFLLGFAILSILGYMVSIFTRVVRWKFGSKGKLESSFFPLICLLVYSLFVVVSFVISQLFFMLLFGVACFALTSLLILILLFKMNHKEVIPNFQSEVRLARYKESRLRGLDINQTL

Foldseek 3Di:
DLCLLVLLLVLLQVQLVVLVVVLVVCVVVVVVVCPPPPPVVCPPPPDPLVVCLSSLRNLLSNLSSLLSVLSSCVVVVVVLVVLVSPQLNLLSLLSNLLSVLSVLCVLQLHDSPPDDPVSSVLSVVSVCCCVVVPDPPSDDPDPDDDDDDPCVVVVVVSLVSNLVSLVSSLVSLVVSLVVLVCLVVLDPDDLPPLSVVVNVLSVLVNVLSVLVNCCSPPNVVSVVVSSNSSSVSSVVVVCCVVPPVPSSVSSNVSSVVSVVVVVVVVVPPPVPPD

pLDDT: mean 77.9, std 16.19, range [36.0, 95.88]

Mean predicted aligned error: 10.11 Å